Protein AF-A0AAN9A9N2-F1 (afdb_monomer)

Nearest PDB structures (foldseek):
  8tlt-assembly1_A  TM=8.421E-01  e=2.115E-05  Saccharomyces cerevisiae
  8tlq-assembly1_A  TM=7.630E-01  e=5.281E-06  Saccharomyces cerevisiae
  2f1m-assembly1_A  TM=6.416E-01  e=2.966E+00  Escherichia coli
  5x11-assembly4_G  TM=4.231E-01  e=7.060E+00  Bacillus spizizenii str. W23

Sequence (228 aa):
MIIVYRHWRQKDCRKEPRVGERVPYVVIYGAPGLPLIQLVRSPDVVLADPALRVNATYYITRAIIPPLQRCFSLLGVDVMLWYNELPRVTSNINSSLVIEYLGGRGGTGNRGKVATSRGMSIARYFTPVSCVVCGAITTMSGTGTGAVLCSDCKSNPQTTVISLYEKIRTYERALDDIKRICEACLGCKLNRIDCISLDCPATYQRNQASLDHILAPQLQQLVKNIEK

Secondary structure (DSSP, 8-state):
-HHHHHHHHHH-GGGPPPTTPPPP-EEBP--TT--GGGGEE-HHHHHH-TT--B-HHHHIIIIIHHHHHHHHGGGT--HHHHHHHS------HHHHHHHHHHHSS------------TT--GGGTT--EE-TTT--EE----SS-S----HHHHH-HHHHHHHHHHHHHHHHHHHHHHHHHHHHHHTS--SS-----SS-HHHHHHHHHHHHHHHHHHHHHHHHHH--

Structure (mmCIF, N/CA/C/O backbone):
data_AF-A0AAN9A9N2-F1
#
_entry.id   AF-A0AAN9A9N2-F1
#
loop_
_atom_site.group_PDB
_atom_site.id
_atom_site.type_symbol
_atom_site.label_atom_id
_atom_site.label_alt_id
_atom_site.label_comp_id
_atom_site.label_asym_id
_atom_site.label_entity_id
_atom_site.label_seq_id
_atom_site.pdbx_PDB_ins_code
_atom_site.Cartn_x
_atom_site.Cartn_y
_atom_site.Cartn_z
_atom_site.occupancy
_atom_site.B_iso_or_equiv
_atom_site.auth_seq_id
_atom_site.auth_comp_id
_atom_site.auth_asym_id
_atom_site.auth_atom_id
_atom_site.pdbx_PDB_model_num
ATOM 1 N N . MET A 1 1 ? 19.467 5.699 -9.790 1.00 61.25 1 MET A N 1
ATOM 2 C CA . MET A 1 1 ? 19.655 5.119 -8.438 1.00 61.25 1 MET A CA 1
ATOM 3 C C . MET A 1 1 ? 20.727 5.790 -7.590 1.00 61.25 1 MET A C 1
ATOM 5 O O . MET A 1 1 ? 20.725 5.609 -6.383 1.00 61.25 1 MET A O 1
ATOM 9 N N . ILE A 1 2 ? 21.567 6.649 -8.175 1.00 72.25 2 ILE A N 1
ATOM 10 C CA . ILE A 1 2 ? 22.576 7.419 -7.436 1.00 72.25 2 ILE A CA 1
ATOM 11 C C . ILE A 1 2 ? 21.979 8.373 -6.381 1.00 72.25 2 ILE A C 1
ATOM 13 O O . ILE A 1 2 ? 22.592 8.669 -5.361 1.00 72.25 2 ILE A O 1
ATOM 17 N N . ILE A 1 3 ? 20.748 8.838 -6.601 1.00 79.00 3 ILE A N 1
ATOM 18 C CA . ILE A 1 3 ? 20.099 9.825 -5.730 1.00 79.00 3 ILE A CA 1
ATOM 19 C C . ILE A 1 3 ? 19.796 9.274 -4.329 1.00 79.00 3 ILE A C 1
ATOM 21 O O . ILE A 1 3 ? 19.931 10.011 -3.356 1.00 79.00 3 ILE A O 1
ATOM 25 N N . VAL A 1 4 ? 19.442 7.990 -4.207 1.00 80.75 4 VAL A N 1
ATOM 26 C CA . VAL A 1 4 ? 19.075 7.392 -2.910 1.00 80.75 4 VAL A CA 1
ATOM 27 C C . VAL A 1 4 ? 20.275 7.366 -1.971 1.00 80.75 4 VAL A C 1
ATOM 29 O O . VAL A 1 4 ? 20.197 7.891 -0.863 1.00 80.75 4 VAL A O 1
ATOM 32 N N . TYR A 1 5 ? 21.415 6.848 -2.431 1.00 80.69 5 TYR A N 1
ATOM 33 C CA . TYR A 1 5 ? 22.597 6.786 -1.578 1.00 80.69 5 TYR A CA 1
ATOM 34 C C . TYR A 1 5 ? 23.237 8.161 -1.353 1.00 80.69 5 TYR A C 1
ATOM 36 O O . TYR A 1 5 ? 23.819 8.388 -0.299 1.00 80.69 5 TYR A O 1
ATOM 44 N N . ARG A 1 6 ? 23.098 9.119 -2.286 1.00 83.50 6 ARG A N 1
ATOM 45 C CA . ARG A 1 6 ? 23.508 10.513 -2.032 1.00 83.50 6 ARG A CA 1
ATOM 46 C C . ARG A 1 6 ? 22.760 11.103 -0.840 1.00 83.50 6 ARG A C 1
ATOM 48 O O . ARG A 1 6 ? 23.369 11.794 -0.030 1.00 83.50 6 ARG A O 1
ATOM 55 N N . HIS A 1 7 ? 21.467 10.804 -0.710 1.00 82.56 7 HIS A N 1
ATOM 56 C CA . HIS A 1 7 ? 20.691 11.203 0.460 1.00 82.56 7 HIS A CA 1
ATOM 57 C C . HIS A 1 7 ? 21.155 10.477 1.734 1.00 82.56 7 HIS A C 1
ATOM 59 O O . HIS A 1 7 ? 21.273 11.105 2.783 1.00 82.56 7 HIS A O 1
ATOM 65 N N . TRP A 1 8 ? 21.487 9.183 1.651 1.00 84.25 8 TRP A N 1
ATOM 66 C CA . TRP A 1 8 ? 22.072 8.456 2.784 1.00 84.25 8 TRP A CA 1
ATOM 67 C C . TRP A 1 8 ? 23.398 9.050 3.234 1.00 84.25 8 TRP A C 1
ATOM 69 O O . TRP A 1 8 ? 23.539 9.315 4.419 1.00 84.25 8 TRP A O 1
ATOM 79 N N . ARG A 1 9 ? 24.309 9.349 2.303 1.00 86.88 9 ARG A N 1
ATOM 80 C CA . ARG A 1 9 ? 25.619 9.953 2.577 1.00 86.88 9 ARG A CA 1
ATOM 81 C C . ARG A 1 9 ? 25.509 11.310 3.271 1.00 86.88 9 ARG A C 1
ATOM 83 O O . ARG A 1 9 ? 26.325 11.619 4.126 1.00 86.88 9 ARG A O 1
ATOM 90 N N . GLN A 1 10 ? 24.495 12.110 2.929 1.00 87.81 10 GLN A N 1
ATOM 91 C CA . GLN A 1 10 ? 24.221 13.381 3.615 1.00 87.81 10 GLN A CA 1
ATOM 92 C C . GLN A 1 10 ? 23.779 13.181 5.070 1.00 87.81 10 GLN A C 1
ATOM 94 O O . GLN A 1 10 ? 24.101 14.004 5.920 1.00 87.81 10 GLN A O 1
ATOM 99 N N . LYS A 1 11 ? 23.023 12.113 5.353 1.00 86.50 11 LYS A N 1
ATOM 100 C CA . LYS A 1 11 ? 22.569 11.782 6.710 1.00 86.50 11 LYS A CA 1
ATOM 101 C C . LYS A 1 11 ? 23.658 11.083 7.527 1.00 86.50 11 LYS A C 1
ATOM 103 O O . LYS A 1 11 ? 23.768 11.320 8.723 1.00 86.50 11 LYS A O 1
ATOM 108 N N . ASP A 1 12 ? 24.413 10.200 6.886 1.00 91.50 12 ASP A N 1
ATOM 109 C CA . ASP A 1 12 ? 25.484 9.403 7.465 1.00 91.50 12 ASP A CA 1
ATOM 110 C C . ASP A 1 12 ? 26.508 9.051 6.377 1.00 91.50 12 ASP A C 1
ATOM 112 O O . ASP A 1 12 ? 26.238 8.257 5.470 1.00 91.50 12 ASP A O 1
ATOM 116 N N . CYS A 1 13 ? 27.707 9.622 6.487 1.00 87.94 13 CYS A N 1
ATOM 117 C CA . CYS A 1 13 ? 28.793 9.400 5.535 1.00 87.94 13 CYS A CA 1
ATOM 118 C C . CYS A 1 13 ? 29.211 7.924 5.434 1.00 87.94 13 CYS A C 1
ATOM 120 O O . CYS A 1 13 ? 29.751 7.526 4.407 1.00 87.94 13 CYS A O 1
ATOM 122 N N . ARG A 1 14 ? 28.966 7.103 6.467 1.00 88.88 14 ARG A N 1
ATOM 123 C CA . ARG A 1 14 ? 29.348 5.680 6.482 1.00 88.88 14 ARG A CA 1
ATOM 124 C C . ARG A 1 14 ? 28.369 4.776 5.731 1.00 88.88 14 ARG A C 1
ATOM 126 O O . ARG A 1 14 ? 28.668 3.603 5.544 1.00 88.88 14 ARG A O 1
ATOM 133 N N . LYS A 1 15 ? 27.225 5.301 5.280 1.00 85.50 15 LYS A N 1
ATOM 134 C CA . LYS A 1 15 ? 26.208 4.555 4.513 1.00 85.50 15 LYS A CA 1
ATOM 135 C C . LYS A 1 15 ? 26.417 4.600 3.000 1.00 85.50 15 LYS A C 1
ATOM 137 O O . LYS A 1 15 ? 25.471 4.402 2.237 1.00 85.50 15 LYS A O 1
ATOM 142 N N . GLU A 1 16 ? 27.626 4.912 2.550 1.00 88.88 16 GLU A N 1
ATOM 143 C CA . GLU A 1 16 ? 27.954 4.868 1.131 1.00 88.88 16 GLU A CA 1
ATOM 144 C C . GLU A 1 16 ? 28.075 3.403 0.666 1.00 88.88 16 GLU A C 1
ATOM 146 O O . GLU A 1 16 ? 28.894 2.663 1.216 1.00 88.88 16 GLU A O 1
ATOM 151 N N . PRO A 1 17 ? 27.250 2.960 -0.303 1.00 91.19 17 PRO A N 1
ATOM 152 C CA . PRO A 1 17 ? 27.286 1.592 -0.799 1.00 91.19 17 PRO A CA 1
ATOM 153 C C . PRO A 1 17 ? 28.566 1.347 -1.597 1.00 91.19 17 PRO A C 1
ATOM 155 O O . PRO A 1 17 ? 29.106 2.250 -2.243 1.00 91.19 17 PRO A O 1
ATOM 158 N N . ARG A 1 18 ? 29.037 0.102 -1.594 1.00 90.75 18 ARG A N 1
ATOM 159 C CA . ARG A 1 18 ? 30.214 -0.295 -2.372 1.00 90.75 18 ARG A CA 1
ATOM 160 C C . ARG A 1 18 ? 29.874 -0.425 -3.857 1.00 90.75 18 ARG A C 1
ATOM 162 O O . ARG A 1 18 ? 28.719 -0.585 -4.255 1.00 90.75 18 ARG A O 1
ATOM 169 N N . VAL A 1 19 ? 30.901 -0.386 -4.705 1.00 91.69 19 VAL A N 1
ATOM 170 C CA . VAL A 1 19 ? 30.737 -0.617 -6.148 1.00 91.69 19 VAL A CA 1
ATOM 171 C C . VAL A 1 19 ? 30.150 -2.014 -6.379 1.00 91.69 19 VAL A C 1
ATOM 173 O O . VAL A 1 19 ? 30.661 -2.998 -5.854 1.00 91.69 19 VAL A O 1
ATOM 176 N N . GLY A 1 20 ? 29.068 -2.091 -7.158 1.00 90.62 20 GLY A N 1
ATOM 177 C CA . GLY A 1 20 ? 28.348 -3.340 -7.444 1.00 90.62 20 GLY A CA 1
ATOM 178 C C . GLY A 1 20 ? 27.278 -3.721 -6.414 1.00 90.62 20 GLY A C 1
ATOM 179 O O . GLY A 1 20 ? 26.521 -4.662 -6.649 1.00 90.62 20 GLY A O 1
ATOM 180 N N . GLU A 1 21 ? 27.161 -2.986 -5.307 1.00 91.12 21 GLU A N 1
ATOM 181 C CA . GLU A 1 21 ? 26.124 -3.223 -4.305 1.00 91.12 21 GLU A CA 1
ATOM 182 C C . GLU A 1 21 ? 24.737 -2.797 -4.815 1.00 91.12 21 GLU A C 1
ATOM 184 O O . GLU A 1 21 ? 24.565 -1.775 -5.491 1.00 91.12 21 GLU A O 1
ATOM 189 N N . ARG A 1 22 ? 23.714 -3.593 -4.489 1.00 91.56 22 ARG A N 1
ATOM 190 C CA . ARG A 1 22 ? 22.326 -3.312 -4.865 1.00 91.56 22 ARG A CA 1
ATOM 191 C C . ARG A 1 22 ? 21.687 -2.386 -3.836 1.00 91.56 22 ARG A C 1
ATOM 193 O O . ARG A 1 22 ? 21.508 -2.754 -2.685 1.00 91.56 22 ARG A O 1
ATOM 200 N N . VAL A 1 23 ? 21.275 -1.205 -4.284 1.00 91.44 23 VAL A N 1
ATOM 201 C CA . VAL A 1 23 ? 20.589 -0.208 -3.449 1.00 91.44 23 VAL A CA 1
ATOM 202 C C . VAL A 1 23 ? 19.070 -0.371 -3.591 1.00 91.44 23 VAL A C 1
ATOM 204 O O . VAL A 1 23 ? 18.566 -0.163 -4.690 1.00 91.44 23 VAL A O 1
ATOM 207 N N . PRO A 1 24 ? 18.300 -0.721 -2.548 1.00 92.00 24 PRO A N 1
ATOM 208 C CA . PRO A 1 24 ? 16.845 -0.835 -2.655 1.00 92.00 24 PRO A CA 1
ATOM 209 C C . PRO A 1 24 ? 16.159 0.532 -2.806 1.00 92.00 24 PRO A C 1
ATOM 211 O O . PRO A 1 24 ? 16.546 1.525 -2.186 1.00 92.00 24 PRO A O 1
ATOM 21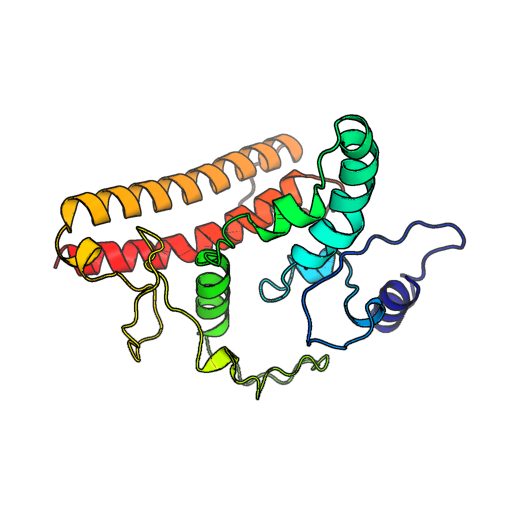4 N N . TYR A 1 25 ? 15.102 0.586 -3.619 1.00 92.75 25 TYR A N 1
ATOM 215 C CA . TYR A 1 25 ? 14.364 1.815 -3.909 1.00 92.75 25 TYR A CA 1
ATOM 216 C C . TYR A 1 25 ? 12.918 1.551 -4.320 1.00 92.75 25 TYR A C 1
ATOM 218 O O . TYR A 1 25 ? 12.593 0.500 -4.868 1.00 92.75 25 TYR A O 1
ATOM 226 N N . VAL A 1 26 ? 12.068 2.553 -4.104 1.00 93.38 26 VAL A N 1
ATOM 227 C CA . VAL A 1 26 ? 10.661 2.557 -4.506 1.00 93.38 26 VAL A CA 1
ATOM 228 C C . VAL A 1 26 ? 10.326 3.896 -5.160 1.00 93.38 26 VAL A C 1
ATOM 230 O O . VAL A 1 26 ? 10.850 4.943 -4.769 1.00 93.38 26 VAL A O 1
ATOM 233 N N . VAL A 1 27 ? 9.464 3.868 -6.176 1.00 92.94 27 VAL A N 1
ATOM 234 C CA . VAL A 1 27 ? 8.960 5.070 -6.850 1.00 92.94 27 VAL A CA 1
ATOM 235 C C . VAL A 1 27 ? 7.646 5.503 -6.203 1.00 92.94 27 VAL A C 1
ATOM 237 O O . VAL A 1 27 ? 6.671 4.750 -6.180 1.00 92.94 27 VAL A O 1
ATOM 240 N N . ILE A 1 28 ? 7.614 6.732 -5.693 1.00 92.19 28 ILE A N 1
ATOM 241 C CA . ILE A 1 28 ? 6.432 7.327 -5.060 1.00 92.19 28 ILE A CA 1
ATOM 242 C C . ILE A 1 28 ? 5.681 8.259 -6.013 1.00 92.19 28 ILE A C 1
ATOM 244 O O . ILE A 1 28 ? 6.190 8.657 -7.065 1.00 92.19 28 ILE A O 1
ATOM 248 N N . TYR A 1 29 ? 4.444 8.604 -5.657 1.00 87.81 29 TYR A N 1
ATOM 249 C CA . TYR A 1 29 ? 3.713 9.671 -6.334 1.00 87.81 29 TYR A CA 1
ATOM 250 C C . TYR A 1 29 ? 4.401 11.026 -6.111 1.00 87.81 29 TYR A C 1
ATOM 252 O O . TYR A 1 29 ? 4.953 11.301 -5.045 1.00 87.81 29 TYR A O 1
ATOM 260 N N . GLY A 1 30 ? 4.332 11.897 -7.114 1.00 85.19 30 GLY A N 1
ATOM 261 C CA . GLY A 1 30 ? 4.769 13.286 -7.018 1.00 85.19 30 GLY A CA 1
ATOM 262 C C . GLY A 1 30 ? 4.042 14.158 -8.031 1.00 85.19 30 GLY A C 1
ATOM 263 O O . GLY A 1 30 ? 3.137 13.687 -8.721 1.00 85.19 30 GLY A O 1
ATOM 264 N N . ALA A 1 31 ? 4.418 15.435 -8.098 1.00 81.75 31 ALA A N 1
ATOM 265 C CA . ALA A 1 31 ? 3.805 16.371 -9.032 1.00 81.75 31 ALA A CA 1
ATOM 266 C C . ALA A 1 31 ? 3.990 15.903 -10.492 1.00 81.75 31 ALA A C 1
ATOM 268 O O . ALA A 1 31 ? 5.061 15.387 -10.838 1.00 81.75 31 ALA A O 1
ATOM 269 N N . PRO A 1 32 ? 2.963 16.069 -11.348 1.00 81.31 32 PRO A N 1
ATOM 270 C CA . PRO A 1 32 ? 3.072 15.722 -12.758 1.00 81.31 32 PRO A CA 1
ATOM 271 C C . PRO A 1 32 ? 4.198 16.533 -13.413 1.00 81.31 32 PRO A C 1
ATOM 273 O O . PRO A 1 32 ? 4.392 17.705 -13.099 1.00 81.31 32 PRO A O 1
ATOM 276 N N . GLY A 1 33 ? 4.960 15.896 -14.302 1.00 82.44 33 GLY A N 1
ATOM 277 C CA . GLY A 1 33 ? 6.092 16.523 -14.996 1.00 82.44 33 GLY A CA 1
ATOM 278 C C . GLY A 1 33 ? 7.431 16.476 -14.251 1.00 82.44 33 GLY A C 1
ATOM 279 O O . GLY A 1 33 ? 8.455 16.802 -14.847 1.00 82.44 33 GLY A O 1
ATOM 280 N N . LEU A 1 34 ? 7.475 16.021 -12.991 1.00 87.69 34 LEU A N 1
ATOM 281 C CA . LEU A 1 34 ? 8.753 15.793 -12.311 1.00 87.69 34 LEU A CA 1
ATOM 282 C C . LEU A 1 34 ? 9.517 14.617 -12.941 1.00 87.69 34 LEU A C 1
ATOM 284 O O . LEU A 1 34 ? 8.917 13.587 -13.268 1.00 87.69 34 LEU A O 1
ATOM 288 N N . PRO A 1 35 ? 10.853 14.715 -13.061 1.00 88.81 35 PRO A N 1
ATOM 289 C CA . PRO A 1 35 ? 11.655 13.614 -13.567 1.00 88.81 35 PRO A CA 1
ATOM 290 C C . PRO A 1 35 ? 11.597 12.427 -12.599 1.00 88.81 35 PRO A C 1
ATOM 292 O O . PRO A 1 35 ? 11.719 12.587 -11.382 1.00 88.81 35 PRO A O 1
ATOM 295 N N . LEU A 1 36 ? 11.494 11.212 -13.149 1.00 88.75 36 LEU A N 1
ATOM 296 C CA . LEU A 1 36 ? 11.357 9.968 -12.378 1.00 88.75 36 LEU A CA 1
ATOM 297 C C . LEU A 1 36 ? 12.418 9.830 -11.280 1.00 88.75 36 LEU A C 1
ATOM 299 O O . LEU A 1 36 ? 12.123 9.378 -10.179 1.00 88.75 36 LEU A O 1
ATOM 303 N N . ILE A 1 37 ? 13.648 10.264 -11.560 1.00 88.31 37 ILE A N 1
ATOM 304 C CA . ILE A 1 37 ? 14.773 10.158 -10.631 1.00 88.31 37 ILE A CA 1
ATOM 305 C C . ILE A 1 37 ? 14.538 10.916 -9.310 1.00 88.31 37 ILE A C 1
ATOM 307 O O . ILE A 1 37 ? 15.054 10.505 -8.273 1.00 88.31 37 ILE A O 1
ATOM 311 N N . GLN A 1 38 ? 13.724 11.978 -9.321 1.00 87.75 38 GLN A N 1
ATOM 312 C CA . GLN A 1 38 ? 13.354 12.745 -8.126 1.00 87.75 38 GLN A CA 1
ATOM 313 C C . GLN A 1 38 ? 12.217 12.099 -7.324 1.00 87.75 38 GLN A C 1
ATOM 315 O O . GLN A 1 38 ? 12.044 12.426 -6.148 1.00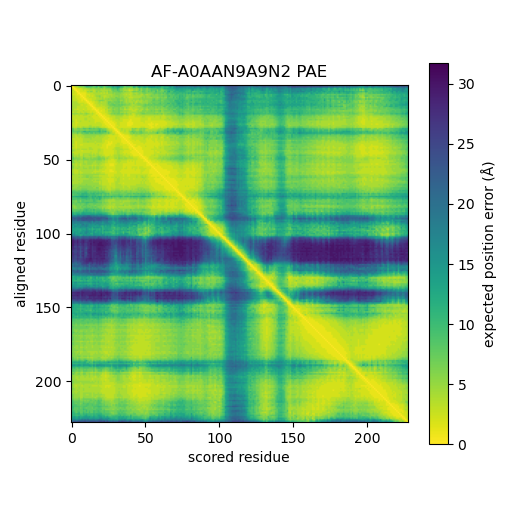 87.75 38 GLN A O 1
ATOM 320 N N . LEU A 1 39 ? 11.476 11.162 -7.921 1.00 89.75 39 LEU A N 1
ATOM 321 C CA . LEU A 1 39 ? 10.391 10.401 -7.288 1.00 89.75 39 LEU A CA 1
ATOM 322 C C . LEU A 1 39 ? 10.881 9.120 -6.602 1.00 89.75 39 LEU A C 1
ATOM 324 O O . LEU A 1 39 ? 10.091 8.376 -6.029 1.00 89.75 39 LEU A O 1
ATOM 328 N N . VAL A 1 40 ? 12.180 8.839 -6.659 1.00 91.69 40 VAL A N 1
ATOM 329 C CA . VAL A 1 40 ? 12.766 7.642 -6.060 1.00 91.69 40 VAL A CA 1
ATOM 330 C C . VAL A 1 40 ? 13.066 7.872 -4.575 1.00 91.69 40 VAL A C 1
ATOM 332 O O . VAL A 1 40 ? 13.709 8.860 -4.213 1.00 91.69 40 VAL A O 1
ATOM 335 N N . ARG A 1 41 ? 12.634 6.956 -3.703 1.00 91.19 41 ARG A N 1
ATOM 336 C CA . ARG A 1 41 ? 12.903 6.964 -2.252 1.00 91.19 41 ARG A CA 1
ATOM 337 C C . ARG A 1 41 ? 13.365 5.591 -1.761 1.00 91.19 41 ARG A C 1
ATOM 339 O O . ARG A 1 41 ? 13.137 4.591 -2.437 1.00 91.19 41 ARG A O 1
ATOM 346 N N . SER A 1 42 ? 14.023 5.544 -0.600 1.00 91.25 42 SER A N 1
ATOM 347 C CA . SER A 1 42 ? 14.354 4.272 0.054 1.00 91.25 42 SER A CA 1
ATOM 348 C C . SER A 1 42 ? 13.122 3.682 0.756 1.00 91.25 42 SER A C 1
ATOM 350 O O . SER A 1 42 ? 12.284 4.453 1.238 1.00 91.25 42 SER A O 1
ATOM 352 N N . PRO A 1 43 ? 13.011 2.344 0.861 1.00 92.50 43 PRO A N 1
ATOM 353 C CA . PRO A 1 43 ? 11.882 1.697 1.530 1.00 92.50 43 PRO A CA 1
ATOM 354 C C . PRO A 1 43 ? 11.689 2.162 2.978 1.00 92.50 43 PRO A C 1
ATOM 356 O O . PRO A 1 43 ? 10.559 2.421 3.374 1.00 92.50 43 PRO A O 1
ATOM 359 N N . ASP A 1 44 ? 12.776 2.372 3.730 1.00 89.81 44 ASP A N 1
ATOM 360 C CA . ASP A 1 44 ? 12.712 2.851 5.122 1.00 89.81 44 ASP A CA 1
ATOM 361 C C . ASP A 1 44 ? 11.956 4.173 5.260 1.00 89.81 44 ASP A C 1
ATOM 363 O O . ASP A 1 44 ? 11.168 4.368 6.181 1.00 89.81 44 ASP A O 1
ATOM 367 N N . VAL A 1 45 ? 12.200 5.099 4.329 1.00 89.88 45 VAL A N 1
ATOM 368 C CA . VAL A 1 45 ? 11.586 6.431 4.348 1.00 89.88 45 VAL A CA 1
ATOM 369 C C . VAL A 1 45 ? 10.105 6.333 4.001 1.00 89.88 45 VAL A C 1
ATOM 371 O O . VAL A 1 45 ? 9.296 7.040 4.593 1.00 89.88 45 VAL A O 1
ATOM 374 N N . VAL A 1 46 ? 9.748 5.444 3.070 1.00 90.50 46 VAL A N 1
ATOM 375 C CA . VAL A 1 46 ? 8.351 5.198 2.687 1.00 90.50 46 VAL A CA 1
ATOM 376 C C . VAL A 1 46 ? 7.579 4.522 3.822 1.00 90.50 46 VAL A C 1
ATOM 378 O O . VAL A 1 46 ? 6.427 4.862 4.053 1.00 90.50 46 VAL A O 1
ATOM 381 N N . LEU A 1 47 ? 8.205 3.605 4.564 1.00 90.19 47 LEU A N 1
ATOM 382 C CA . LEU A 1 47 ? 7.579 2.970 5.725 1.00 90.19 47 LEU A CA 1
ATOM 383 C C . LEU A 1 47 ? 7.397 3.938 6.900 1.00 90.19 47 LEU A C 1
ATOM 385 O O . LEU A 1 47 ? 6.416 3.824 7.628 1.00 90.19 47 LEU A O 1
ATOM 389 N N . ALA A 1 48 ? 8.325 4.882 7.078 1.00 88.38 48 ALA A N 1
ATOM 390 C CA . ALA A 1 48 ? 8.295 5.840 8.179 1.00 88.38 48 ALA A CA 1
ATOM 391 C C . ALA A 1 48 ? 7.281 6.984 7.992 1.00 88.38 48 ALA A C 1
ATOM 393 O O . ALA A 1 48 ? 6.764 7.483 8.990 1.00 88.38 48 ALA A O 1
ATOM 394 N N . ASP A 1 49 ? 7.018 7.428 6.755 1.00 86.25 49 ASP A N 1
ATOM 395 C CA . ASP A 1 49 ? 6.074 8.518 6.456 1.00 86.25 49 ASP A CA 1
ATOM 396 C C . ASP A 1 49 ? 4.829 7.992 5.710 1.00 86.25 49 ASP A C 1
ATOM 398 O O . ASP A 1 49 ? 4.896 7.762 4.498 1.00 86.25 49 ASP A O 1
ATOM 402 N N . PRO A 1 50 ? 3.665 7.875 6.384 1.00 81.31 50 PRO A N 1
ATOM 403 C CA . PRO A 1 50 ? 2.415 7.416 5.770 1.00 81.31 50 PRO A CA 1
ATOM 404 C C . PRO A 1 50 ? 1.878 8.335 4.665 1.00 81.31 50 PRO A C 1
ATOM 406 O O . PRO A 1 50 ? 1.014 7.926 3.887 1.00 81.31 50 PRO A O 1
ATOM 409 N N . ALA A 1 51 ? 2.367 9.577 4.565 1.00 81.69 51 ALA A N 1
ATOM 410 C CA . ALA A 1 51 ? 1.990 10.481 3.484 1.00 81.69 51 ALA A CA 1
ATOM 411 C C . ALA A 1 51 ? 2.632 10.095 2.139 1.00 81.69 51 ALA A C 1
ATOM 413 O O . ALA A 1 51 ? 2.151 10.508 1.079 1.00 81.69 51 ALA A O 1
ATOM 414 N N . LEU A 1 52 ? 3.726 9.326 2.155 1.00 85.50 52 LEU A N 1
ATOM 415 C CA . LEU A 1 52 ? 4.415 8.891 0.946 1.00 85.50 52 LEU A CA 1
ATOM 416 C C . LEU A 1 52 ? 3.744 7.640 0.381 1.00 85.50 52 LEU A C 1
ATOM 418 O O . LEU A 1 52 ? 3.906 6.531 0.879 1.00 85.50 52 LEU A O 1
ATOM 422 N N . ARG A 1 53 ? 3.008 7.815 -0.716 1.00 85.69 53 ARG A N 1
ATOM 423 C CA . ARG A 1 53 ? 2.304 6.720 -1.392 1.00 85.69 53 ARG A CA 1
ATOM 424 C C . ARG A 1 53 ? 3.101 6.208 -2.586 1.00 85.69 53 ARG A C 1
ATOM 426 O O . ARG A 1 53 ? 3.599 6.995 -3.394 1.00 85.69 53 ARG A O 1
ATOM 433 N N . VAL A 1 54 ? 3.177 4.887 -2.722 1.00 90.25 54 VAL A N 1
ATOM 434 C CA . VAL A 1 54 ? 3.805 4.212 -3.868 1.00 90.25 54 VAL A CA 1
ATOM 435 C C . VAL A 1 54 ? 3.023 4.516 -5.144 1.00 90.25 54 VAL A C 1
ATOM 437 O O . VAL A 1 54 ? 1.797 4.427 -5.146 1.00 90.25 54 VAL A O 1
ATOM 440 N N . ASN A 1 55 ? 3.721 4.850 -6.232 1.00 90.62 55 ASN A N 1
ATOM 441 C CA . ASN A 1 55 ? 3.092 5.181 -7.509 1.00 90.62 55 ASN A CA 1
ATOM 442 C C . ASN A 1 55 ? 2.594 3.924 -8.236 1.00 90.62 55 ASN A C 1
ATOM 444 O O . ASN A 1 55 ? 3.281 3.386 -9.104 1.00 90.62 55 ASN A O 1
ATOM 448 N N . ALA A 1 56 ? 1.391 3.460 -7.894 1.00 90.12 56 ALA A N 1
ATOM 449 C CA . ALA A 1 56 ? 0.791 2.274 -8.503 1.00 90.12 56 ALA A CA 1
ATOM 450 C C . ALA A 1 56 ? 0.688 2.402 -10.031 1.00 90.12 56 ALA A C 1
ATOM 452 O O . ALA A 1 56 ? 1.028 1.468 -10.751 1.00 90.12 56 ALA A O 1
ATOM 453 N N . THR A 1 57 ? 0.313 3.580 -10.539 1.00 88.50 57 THR A N 1
ATOM 454 C CA . THR A 1 57 ? 0.192 3.842 -11.982 1.00 88.50 57 THR A CA 1
ATOM 455 C C . THR A 1 57 ? 1.516 3.617 -12.711 1.00 88.50 57 THR A C 1
ATOM 457 O O . THR A 1 57 ? 1.540 3.000 -13.775 1.00 88.50 57 THR A O 1
ATOM 460 N N . TYR A 1 58 ? 2.630 4.070 -12.130 1.00 91.56 58 TYR A N 1
ATOM 461 C CA . TYR A 1 58 ? 3.963 3.841 -12.681 1.00 91.56 58 TYR A CA 1
ATOM 462 C C . TYR A 1 58 ? 4.290 2.346 -12.755 1.00 91.56 58 TYR A C 1
ATOM 464 O O . TYR A 1 58 ? 4.686 1.874 -13.817 1.00 91.56 58 TYR A O 1
ATOM 472 N N . TYR A 1 59 ? 4.087 1.587 -11.674 1.00 94.31 59 TYR A N 1
ATOM 473 C CA . TYR A 1 59 ? 4.396 0.152 -11.672 1.00 94.31 59 TYR A CA 1
ATOM 474 C C . TYR A 1 59 ? 3.491 -0.635 -12.626 1.00 94.31 59 TYR A C 1
ATOM 476 O O . TYR A 1 59 ? 3.985 -1.474 -13.376 1.00 94.31 59 TYR A O 1
ATOM 484 N N . ILE A 1 60 ? 2.196 -0.322 -12.673 1.00 92.81 60 ILE A N 1
ATOM 485 C CA . ILE A 1 60 ? 1.261 -0.975 -13.593 1.00 92.81 60 ILE A CA 1
ATOM 486 C C . ILE A 1 60 ? 1.673 -0.712 -15.048 1.00 92.81 60 ILE A C 1
ATOM 488 O O . ILE A 1 60 ? 1.889 -1.652 -15.806 1.00 92.81 60 ILE A O 1
ATOM 492 N N . THR A 1 61 ? 1.867 0.553 -15.427 1.00 92.31 61 THR A N 1
ATOM 493 C CA . THR A 1 61 ? 2.161 0.931 -16.824 1.00 92.31 61 THR A CA 1
ATOM 494 C C . THR A 1 61 ? 3.576 0.596 -17.284 1.00 92.31 61 THR A C 1
ATOM 496 O O . THR A 1 61 ? 3.771 0.261 -18.448 1.00 92.31 61 THR A O 1
ATOM 499 N N . ARG A 1 62 ? 4.581 0.687 -16.404 1.00 93.31 62 ARG A N 1
ATOM 500 C CA . ARG A 1 62 ? 5.995 0.516 -16.778 1.00 93.31 62 ARG A CA 1
ATOM 501 C C . ARG A 1 62 ? 6.563 -0.861 -16.460 1.00 93.31 62 ARG A C 1
ATOM 503 O O . ARG A 1 62 ? 7.500 -1.263 -17.139 1.00 93.31 62 ARG A O 1
ATOM 510 N N . ALA A 1 63 ? 6.042 -1.562 -15.453 1.00 93.31 63 ALA A N 1
ATOM 511 C CA . ALA A 1 63 ? 6.577 -2.860 -15.038 1.00 93.31 63 ALA A CA 1
ATOM 512 C C . ALA A 1 63 ? 5.642 -4.027 -15.377 1.00 93.31 63 ALA A C 1
ATOM 514 O O . ALA A 1 63 ? 6.128 -5.057 -15.830 1.00 93.31 63 ALA A O 1
ATOM 515 N N . ILE A 1 64 ? 4.326 -3.875 -15.188 1.00 94.75 64 ILE A N 1
ATOM 516 C CA . ILE A 1 64 ? 3.367 -4.987 -15.314 1.00 94.75 64 ILE A CA 1
ATOM 517 C C . ILE A 1 64 ? 2.808 -5.108 -16.736 1.00 94.75 64 ILE A C 1
ATOM 519 O O . ILE A 1 64 ? 2.818 -6.193 -17.305 1.00 94.75 64 ILE A O 1
ATOM 523 N N . ILE A 1 65 ? 2.350 -4.015 -17.346 1.00 94.88 65 ILE A N 1
ATOM 524 C CA . ILE A 1 65 ? 1.725 -4.059 -18.677 1.00 94.88 65 ILE A CA 1
ATOM 525 C C . ILE A 1 65 ? 2.688 -4.557 -19.772 1.00 94.88 65 ILE A C 1
ATOM 527 O O . ILE A 1 65 ? 2.288 -5.439 -20.527 1.00 94.88 65 ILE A O 1
ATOM 531 N N . PRO A 1 66 ? 3.954 -4.100 -19.875 1.00 95.69 66 PRO A N 1
ATOM 532 C CA . PRO A 1 66 ? 4.845 -4.538 -20.953 1.00 95.69 66 PRO A CA 1
ATOM 533 C C . PRO A 1 66 ? 5.107 -6.056 -21.034 1.00 95.69 66 PRO A C 1
ATOM 535 O O . PRO A 1 66 ? 5.083 -6.596 -22.142 1.00 95.69 66 PRO A O 1
ATOM 538 N N . PRO A 1 67 ? 5.376 -6.795 -19.934 1.00 95.94 67 PRO A N 1
ATOM 539 C CA . PRO A 1 67 ? 5.485 -8.250 -20.009 1.00 95.94 67 PRO A CA 1
ATOM 540 C C . PRO A 1 67 ? 4.150 -8.920 -20.345 1.00 95.94 67 PRO A C 1
ATOM 542 O O . PRO A 1 67 ? 4.152 -9.849 -21.146 1.00 95.94 67 PRO A O 1
ATOM 545 N N . LEU A 1 68 ? 3.024 -8.430 -19.813 1.00 95.44 68 LEU A N 1
ATOM 546 C CA . LEU A 1 68 ? 1.711 -8.984 -20.148 1.00 95.44 68 LEU A CA 1
ATOM 547 C C . LEU A 1 68 ? 1.380 -8.789 -21.630 1.00 95.44 68 LEU A C 1
ATOM 549 O O . LEU A 1 68 ? 0.988 -9.748 -22.283 1.00 95.44 68 LEU A O 1
ATOM 553 N N . GLN A 1 69 ? 1.627 -7.603 -22.190 1.00 95.00 69 GLN A N 1
ATOM 554 C CA . GLN A 1 69 ? 1.424 -7.325 -23.613 1.00 95.00 69 GLN A CA 1
ATOM 555 C C . GLN A 1 69 ? 2.199 -8.310 -24.490 1.00 95.00 69 GLN A C 1
ATOM 557 O O . GLN A 1 69 ? 1.671 -8.794 -25.483 1.00 95.00 69 GLN A O 1
ATOM 562 N N . ARG A 1 70 ? 3.439 -8.659 -24.118 1.00 93.94 70 ARG A N 1
ATOM 563 C CA . ARG A 1 70 ? 4.236 -9.641 -24.872 1.00 93.94 70 ARG A CA 1
ATOM 564 C C . ARG A 1 70 ? 3.607 -11.034 -24.869 1.00 93.94 70 ARG A C 1
ATOM 566 O O . ARG A 1 70 ? 3.634 -11.693 -25.900 1.00 93.94 70 ARG A O 1
ATOM 573 N N . CYS A 1 71 ? 3.036 -11.469 -23.748 1.00 95.19 71 CYS A N 1
ATOM 574 C CA . CYS A 1 71 ? 2.374 -12.771 -23.654 1.00 95.19 71 CYS A CA 1
ATOM 575 C C . CYS A 1 71 ? 1.012 -12.782 -24.369 1.00 95.19 71 CYS A C 1
ATOM 577 O O . CYS A 1 71 ? 0.714 -13.710 -25.113 1.00 95.19 71 CYS A O 1
ATOM 579 N N . PHE A 1 72 ? 0.196 -11.746 -24.162 1.00 94.62 72 PHE A N 1
ATOM 580 C CA . PHE A 1 72 ? -1.181 -11.667 -24.660 1.00 94.62 72 PHE A CA 1
ATOM 581 C C . PHE A 1 72 ? -1.297 -11.204 -26.116 1.00 94.62 72 PHE A C 1
ATOM 583 O O . PHE A 1 72 ? -2.295 -11.509 -26.765 1.00 94.62 72 PHE A O 1
ATOM 590 N N . SER A 1 73 ? -0.258 -10.570 -26.669 1.00 92.31 73 SER A N 1
ATOM 591 C CA . SER A 1 73 ? -0.181 -10.252 -28.102 1.00 92.31 73 SER A CA 1
ATOM 592 C C . SER A 1 73 ? -0.289 -11.511 -28.977 1.00 92.31 73 SER A C 1
ATOM 594 O O . SER A 1 73 ? -0.896 -11.472 -30.042 1.00 92.31 73 SER A O 1
ATOM 596 N N . LEU A 1 74 ? 0.181 -12.666 -28.484 1.00 92.88 74 LEU A N 1
ATOM 597 C CA . LEU A 1 74 ? 0.023 -13.959 -29.165 1.00 92.88 74 LEU A CA 1
ATOM 598 C C . LEU A 1 74 ? -1.442 -14.407 -29.286 1.00 92.88 74 LEU A C 1
ATOM 600 O O . LEU A 1 74 ? -1.777 -15.178 -30.179 1.00 92.88 74 LEU A O 1
ATOM 604 N N . LEU A 1 75 ? -2.305 -13.927 -28.390 1.00 93.38 75 LEU A N 1
ATOM 605 C CA . LEU A 1 75 ? -3.741 -14.202 -28.379 1.00 93.38 75 LEU A CA 1
ATOM 606 C C . LEU A 1 75 ? -4.548 -13.087 -29.067 1.00 93.38 75 LEU A C 1
ATOM 608 O O . LEU A 1 75 ? -5.774 -13.134 -29.057 1.00 93.38 75 LEU A O 1
ATOM 612 N N . GLY A 1 76 ? -3.882 -12.072 -29.634 1.00 91.12 76 GLY A N 1
ATOM 613 C CA . GLY A 1 76 ? -4.532 -10.918 -30.258 1.00 91.12 76 GLY A CA 1
ATOM 614 C C . GLY A 1 76 ? -5.179 -9.940 -29.271 1.00 91.12 76 GLY A C 1
ATOM 615 O O . GLY A 1 76 ? -6.020 -9.142 -29.675 1.00 91.12 76 GLY A O 1
ATOM 616 N N . VAL A 1 77 ? -4.814 -9.991 -27.984 1.00 92.19 77 VAL A N 1
ATOM 617 C CA . VAL A 1 77 ? -5.383 -9.125 -26.939 1.00 92.19 77 VAL A CA 1
ATOM 618 C C . VAL A 1 77 ? -4.445 -7.956 -26.636 1.00 92.19 77 VAL A C 1
ATOM 620 O O . VAL A 1 77 ? -3.274 -8.161 -26.313 1.00 92.19 77 VAL A O 1
ATOM 623 N N . ASP A 1 78 ? -4.977 -6.729 -26.671 1.00 93.62 78 ASP A N 1
ATOM 624 C CA . ASP A 1 78 ? -4.264 -5.524 -26.234 1.00 93.62 78 ASP A CA 1
ATOM 625 C C . ASP A 1 78 ? -4.534 -5.229 -24.748 1.00 93.62 78 ASP A C 1
ATOM 627 O O . ASP A 1 78 ? -5.596 -4.745 -24.347 1.00 93.62 78 ASP A O 1
ATOM 631 N N . VAL A 1 79 ? -3.530 -5.499 -23.916 1.00 92.69 79 VAL A N 1
ATOM 632 C CA . VAL A 1 79 ? -3.570 -5.310 -22.462 1.00 92.69 79 VAL A CA 1
ATOM 633 C C . VAL A 1 79 ? -3.637 -3.829 -22.087 1.00 92.69 79 VAL A C 1
ATOM 635 O O . VAL A 1 79 ? -4.182 -3.489 -21.036 1.00 92.69 79 VAL A O 1
ATOM 638 N N . MET A 1 80 ? -3.104 -2.926 -22.916 1.00 89.88 80 MET A N 1
ATOM 639 C CA . MET A 1 80 ? -3.142 -1.492 -22.624 1.00 89.88 80 MET A CA 1
ATOM 640 C C . MET A 1 80 ? -4.557 -0.935 -22.786 1.00 89.88 80 MET A C 1
ATOM 642 O O . MET A 1 80 ? -5.007 -0.161 -21.938 1.00 89.88 80 MET A O 1
ATOM 646 N N . LEU A 1 81 ? -5.261 -1.341 -23.846 1.00 92.38 81 LEU A N 1
ATOM 647 C CA . LEU A 1 81 ? -6.671 -0.997 -24.037 1.00 92.38 81 LEU A CA 1
ATOM 648 C C . LEU A 1 81 ? -7.512 -1.565 -22.898 1.00 92.38 81 LEU A C 1
ATOM 650 O O . LEU A 1 81 ? -8.223 -0.810 -22.236 1.00 92.38 81 LEU A O 1
ATOM 654 N N . TRP A 1 82 ? -7.311 -2.844 -22.577 1.00 91.44 82 TRP A N 1
ATOM 655 C CA . TRP A 1 82 ? -8.010 -3.489 -21.471 1.00 91.44 82 TRP A CA 1
ATOM 656 C C . TRP A 1 82 ? -7.799 -2.759 -20.134 1.00 91.44 82 TRP A C 1
ATOM 658 O O . TRP A 1 82 ? -8.753 -2.506 -19.401 1.00 91.44 82 TRP A O 1
ATOM 668 N N . TYR A 1 83 ? -6.571 -2.325 -19.827 1.00 90.94 83 TYR A N 1
ATOM 669 C CA . TYR A 1 83 ? -6.291 -1.536 -18.622 1.00 90.94 83 TYR A CA 1
ATOM 670 C C . TYR A 1 83 ? -7.022 -0.184 -18.589 1.00 90.94 83 TYR A C 1
ATOM 672 O O . TYR A 1 83 ? -7.393 0.287 -17.512 1.00 90.94 83 TYR A O 1
ATOM 680 N N . ASN A 1 84 ? -7.213 0.462 -19.740 1.00 90.06 84 ASN A N 1
ATOM 681 C CA . ASN A 1 84 ? -7.893 1.755 -19.814 1.00 90.06 84 ASN A CA 1
ATOM 682 C C . ASN A 1 84 ? -9.414 1.638 -19.653 1.00 90.06 84 ASN A C 1
ATOM 684 O O . ASN A 1 84 ? -10.030 2.587 -19.170 1.00 90.06 84 ASN A O 1
ATOM 688 N N . GLU A 1 85 ? -9.993 0.498 -20.024 1.00 91.56 85 GLU A N 1
ATOM 689 C CA . GLU A 1 85 ? -11.421 0.201 -19.870 1.00 91.56 85 GLU A CA 1
ATOM 690 C C . GLU A 1 85 ? -11.802 -0.171 -18.431 1.00 91.56 85 GLU A C 1
ATOM 692 O O . GLU A 1 85 ? -12.958 -0.020 -18.034 1.00 91.56 85 GLU A O 1
ATOM 697 N N . LEU A 1 86 ? -10.840 -0.633 -17.625 1.00 86.81 86 LEU A N 1
ATOM 698 C CA . LEU A 1 86 ? -11.103 -1.002 -16.237 1.00 86.81 86 LEU A CA 1
ATOM 699 C C . LEU A 1 86 ? -11.561 0.212 -15.405 1.00 86.81 86 LEU A C 1
ATOM 701 O O . LEU A 1 86 ? -10.929 1.277 -15.442 1.00 86.81 86 LEU A O 1
ATOM 705 N N . PRO A 1 87 ? -12.611 0.055 -14.573 1.00 82.62 87 PRO A N 1
ATOM 706 C CA . PRO A 1 87 ? -13.071 1.121 -13.698 1.00 82.62 87 PRO A CA 1
ATOM 707 C C . PRO A 1 87 ? -11.963 1.513 -12.716 1.00 82.62 87 PRO A C 1
ATOM 709 O O . PRO A 1 87 ? -11.424 0.690 -11.971 1.00 82.62 87 PRO A O 1
ATOM 712 N N . ARG A 1 88 ? -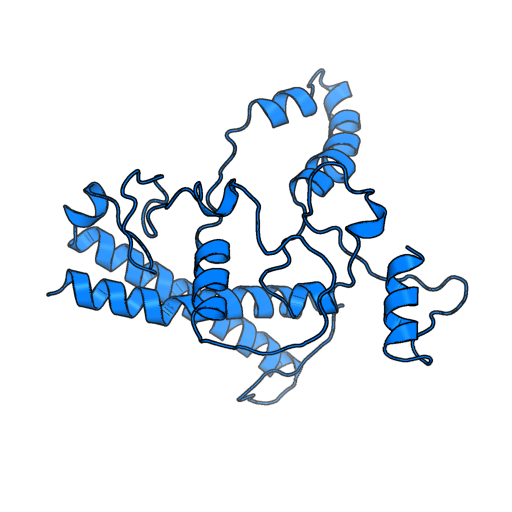11.616 2.803 -12.693 1.00 77.81 88 ARG A N 1
ATOM 713 C CA . ARG A 1 88 ? -10.618 3.337 -11.761 1.00 77.81 88 ARG A CA 1
ATOM 714 C C . ARG A 1 88 ? -11.252 3.493 -10.386 1.00 77.81 88 ARG A C 1
ATOM 716 O O . ARG A 1 88 ? -11.922 4.482 -10.109 1.00 77.81 88 ARG A O 1
ATOM 723 N N . VAL A 1 89 ? -11.008 2.526 -9.512 1.00 62.97 89 VAL A N 1
ATOM 724 C CA . VAL A 1 89 ? -11.423 2.610 -8.112 1.00 62.97 89 VAL A CA 1
ATOM 725 C C . VAL A 1 89 ? -10.577 3.683 -7.410 1.00 62.97 89 VAL A C 1
ATOM 727 O O . VAL A 1 89 ? -9.396 3.485 -7.130 1.00 62.97 89 VAL A O 1
ATOM 730 N N . THR A 1 90 ? -11.165 4.852 -7.144 1.00 58.25 90 THR A N 1
ATOM 731 C CA . THR A 1 90 ? -10.513 5.981 -6.446 1.00 58.25 90 THR A CA 1
ATOM 732 C C . THR A 1 90 ? -10.575 5.865 -4.919 1.00 58.25 90 THR A C 1
ATOM 734 O O . THR A 1 90 ? -10.177 6.785 -4.206 1.00 58.25 90 THR A O 1
ATOM 737 N N . SER A 1 91 ? -11.036 4.735 -4.381 1.00 53.19 91 SER A N 1
ATOM 738 C CA . SER A 1 91 ? -11.239 4.552 -2.946 1.00 53.19 91 SER A CA 1
ATOM 739 C C . SER A 1 91 ? -9.954 4.105 -2.242 1.00 53.19 91 SER A C 1
ATOM 741 O O . SER A 1 91 ? -9.779 2.934 -1.915 1.00 53.19 91 SER A O 1
ATOM 743 N N . ASN A 1 92 ? -9.045 5.037 -1.952 1.00 57.78 92 ASN A N 1
ATOM 744 C CA . ASN A 1 92 ? -8.083 4.824 -0.864 1.00 57.78 92 ASN A CA 1
ATOM 745 C C . ASN A 1 92 ? -8.502 5.635 0.367 1.00 57.78 92 ASN A C 1
ATOM 747 O O . ASN A 1 92 ? -7.811 6.556 0.804 1.00 57.78 92 ASN A O 1
ATOM 751 N N . ILE A 1 93 ? -9.692 5.287 0.866 1.00 58.69 93 ILE A N 1
ATOM 752 C CA . ILE A 1 93 ? -10.372 5.914 2.007 1.00 58.69 93 ILE A CA 1
ATOM 753 C C . ILE A 1 93 ? -9.458 5.864 3.232 1.00 58.69 93 ILE A C 1
ATOM 755 O O . ILE A 1 93 ? -9.199 6.890 3.855 1.00 58.69 93 ILE A O 1
ATOM 759 N N . ASN A 1 94 ? -8.872 4.693 3.499 1.00 60.62 94 ASN A N 1
ATOM 760 C CA . ASN A 1 94 ? -7.997 4.479 4.647 1.00 60.62 94 ASN A CA 1
ATOM 761 C C . ASN A 1 94 ? -6.755 5.372 4.595 1.00 60.62 94 ASN A C 1
ATOM 763 O O . ASN A 1 94 ? -6.443 6.019 5.585 1.00 60.62 94 ASN A O 1
ATOM 767 N N . SER A 1 95 ? -6.074 5.493 3.449 1.00 62.62 95 SER A N 1
ATOM 768 C CA . SER A 1 95 ? -4.879 6.344 3.362 1.00 62.62 95 SER A CA 1
ATOM 769 C C . SER A 1 95 ? -5.196 7.826 3.588 1.00 62.62 95 SER A C 1
ATOM 771 O O . SER A 1 95 ? -4.412 8.509 4.241 1.00 62.62 95 SER A O 1
ATOM 773 N N . SER A 1 96 ? -6.343 8.320 3.106 1.00 63.38 96 SER A N 1
ATOM 774 C CA . SER A 1 96 ? -6.765 9.705 3.358 1.00 63.38 96 SER A CA 1
ATOM 775 C C . SER A 1 96 ? -7.096 9.938 4.834 1.00 63.38 96 SER A C 1
ATOM 777 O O . SER A 1 96 ? -6.613 10.906 5.418 1.00 63.38 96 SER A O 1
ATOM 779 N N . LEU A 1 97 ? -7.858 9.027 5.450 1.00 64.69 97 LEU A N 1
ATOM 780 C CA . LEU A 1 97 ? -8.226 9.109 6.866 1.00 64.69 97 LEU A CA 1
ATOM 781 C C . LEU A 1 97 ? -7.003 8.991 7.787 1.00 64.69 97 LEU A C 1
ATOM 783 O O . LEU A 1 97 ? -6.903 9.713 8.773 1.00 64.69 97 LEU A O 1
ATOM 787 N N . VAL A 1 98 ? -6.036 8.132 7.445 1.00 66.69 98 VAL A N 1
ATOM 788 C CA . VAL A 1 98 ? -4.786 7.974 8.206 1.00 66.69 98 VAL A CA 1
ATOM 789 C C . VAL A 1 98 ? -3.968 9.262 8.162 1.00 66.69 98 VAL A C 1
ATOM 791 O O . VAL A 1 98 ? -3.475 9.712 9.195 1.00 66.69 98 VAL A O 1
ATOM 794 N N . ILE A 1 99 ? -3.832 9.881 6.984 1.00 66.50 99 ILE A N 1
ATOM 795 C CA . ILE A 1 99 ? -3.108 11.151 6.834 1.00 66.50 99 ILE A CA 1
ATOM 796 C C . ILE A 1 99 ? -3.803 12.265 7.624 1.00 66.50 99 ILE A C 1
ATOM 798 O O . ILE A 1 99 ? -3.124 13.061 8.270 1.00 66.50 99 ILE A O 1
ATOM 802 N N . GLU A 1 100 ? -5.134 12.319 7.603 1.00 66.25 100 GLU A N 1
ATOM 803 C CA . GLU A 1 100 ? -5.903 13.292 8.381 1.00 66.25 100 GLU A CA 1
ATOM 804 C C . GLU A 1 100 ? -5.732 13.077 9.890 1.00 66.25 100 GLU A C 1
ATOM 806 O O . GLU A 1 100 ? -5.420 14.023 10.611 1.00 66.25 100 GLU A O 1
ATOM 811 N N . TYR A 1 101 ? -5.847 11.836 10.370 1.00 64.88 101 TYR A N 1
ATOM 812 C CA . TYR A 1 101 ? -5.682 11.505 11.785 1.00 64.88 101 TYR A CA 1
ATOM 813 C C . TYR A 1 101 ? -4.275 11.832 12.299 1.00 64.88 101 TYR A C 1
ATOM 815 O O . TYR A 1 101 ? -4.114 12.430 13.364 1.00 64.88 101 TYR A O 1
ATOM 823 N N . LEU A 1 102 ? -3.242 11.479 11.529 1.00 66.69 102 LEU A N 1
ATOM 824 C CA . LEU A 1 102 ? -1.852 11.760 11.889 1.00 66.69 102 LEU A CA 1
ATOM 825 C C . LEU A 1 102 ? -1.490 13.245 11.725 1.00 66.69 102 LEU A C 1
ATOM 827 O O . LEU A 1 102 ? -0.649 13.750 12.466 1.00 66.69 102 LEU A O 1
ATOM 831 N N . GLY A 1 103 ? -2.124 13.952 10.786 1.00 56.94 103 GLY A N 1
ATOM 832 C CA . GLY A 1 103 ? -1.920 15.380 10.530 1.00 56.94 103 GLY A CA 1
ATOM 833 C C . GLY A 1 103 ? -2.759 16.324 11.403 1.00 56.94 103 GLY A C 1
ATOM 834 O O . GLY A 1 103 ? -2.468 17.518 11.443 1.00 56.94 103 GLY A O 1
ATOM 835 N N . GLY A 1 104 ? -3.780 15.814 12.100 1.00 46.69 104 GLY A N 1
ATOM 836 C CA . GLY A 1 104 ? -4.735 16.590 12.903 1.00 46.69 104 GLY A CA 1
ATOM 837 C C . GLY A 1 104 ? -4.279 16.947 14.324 1.00 46.69 104 GLY A C 1
ATOM 838 O O . GLY A 1 104 ? -4.954 17.713 15.009 1.00 46.69 104 GLY A O 1
ATOM 839 N N . ARG A 1 105 ? -3.128 16.441 14.788 1.00 37.97 105 ARG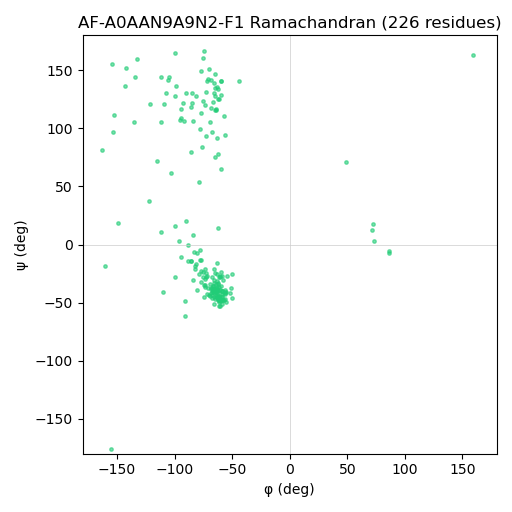 A N 1
ATOM 840 C CA . ARG A 1 105 ? -2.499 16.886 16.045 1.00 37.97 105 ARG A CA 1
ATOM 841 C C . ARG A 1 105 ? -1.463 17.966 15.736 1.00 37.97 105 ARG A C 1
ATOM 843 O O . ARG A 1 105 ? -0.423 17.682 15.153 1.00 37.97 105 ARG A O 1
ATOM 850 N N . GLY A 1 106 ? -1.786 19.206 16.106 1.00 37.25 106 GLY A N 1
ATOM 851 C CA . GLY A 1 106 ? -1.008 20.413 15.823 1.00 37.25 106 GLY A CA 1
ATOM 852 C C . GLY A 1 106 ? 0.505 20.285 16.037 1.00 37.25 106 GLY A C 1
ATOM 853 O O . GLY A 1 106 ? 0.978 19.697 17.006 1.00 37.25 106 GLY A O 1
ATOM 854 N N . GLY A 1 107 ? 1.260 20.897 15.124 1.00 29.59 107 GLY A N 1
ATOM 855 C CA . GLY A 1 107 ? 2.714 20.958 15.186 1.00 29.59 107 GLY A CA 1
ATOM 856 C C . GLY A 1 107 ? 3.279 22.039 14.274 1.00 29.59 107 GLY A C 1
ATOM 857 O O . GLY A 1 107 ? 3.756 21.760 13.176 1.00 29.59 107 GLY A O 1
ATOM 858 N N . THR A 1 108 ? 3.267 23.283 14.752 1.00 38.81 108 THR A N 1
ATOM 859 C CA . THR A 1 108 ? 4.249 24.308 14.385 1.00 38.81 108 THR A CA 1
ATOM 860 C C . THR A 1 108 ? 5.643 23.758 14.700 1.00 38.81 108 THR A C 1
ATOM 862 O O . THR A 1 108 ? 6.094 23.793 15.840 1.00 38.81 108 THR A O 1
ATOM 865 N N . GLY A 1 109 ? 6.306 23.163 13.711 1.00 28.48 109 GLY A N 1
ATOM 866 C CA . GLY A 1 109 ? 7.560 22.447 13.927 1.00 28.48 109 GLY A CA 1
ATOM 867 C C . GLY A 1 109 ? 8.415 22.437 12.675 1.00 28.48 109 GLY A C 1
ATOM 868 O O . GLY A 1 109 ? 8.244 21.619 11.777 1.00 28.48 109 GLY A O 1
ATOM 869 N N . ASN A 1 110 ? 9.347 23.378 12.629 1.00 37.69 110 ASN A N 1
ATOM 870 C CA . ASN A 1 110 ? 10.344 23.568 11.593 1.00 37.69 110 ASN A CA 1
ATOM 871 C C . ASN A 1 110 ? 11.296 22.351 11.532 1.00 37.69 110 ASN A C 1
ATOM 873 O O . ASN A 1 110 ? 12.283 22.297 12.260 1.00 37.69 110 ASN A O 1
ATOM 877 N N . ARG A 1 111 ? 11.008 21.339 10.700 1.00 33.47 111 ARG A N 1
ATOM 878 C CA . ARG A 1 111 ? 11.957 20.254 10.384 1.00 33.47 111 ARG A CA 1
ATOM 879 C C . ARG A 1 111 ? 11.966 19.957 8.882 1.00 33.47 111 ARG A C 1
ATOM 881 O O . ARG A 1 111 ? 11.035 19.368 8.349 1.00 33.47 111 ARG A O 1
ATOM 888 N N . GLY A 1 112 ? 13.043 20.397 8.225 1.00 31.23 112 GLY A N 1
ATOM 889 C CA . GLY A 1 112 ? 13.590 19.845 6.978 1.00 31.23 112 GLY A CA 1
ATOM 890 C C . GLY A 1 112 ? 12.602 19.616 5.834 1.00 31.23 112 GLY A C 1
ATOM 891 O O . GLY A 1 112 ? 12.315 18.475 5.481 1.00 31.23 112 GLY A O 1
ATOM 892 N N . LYS A 1 113 ? 12.114 20.696 5.217 1.00 31.73 113 LYS A N 1
ATOM 893 C CA . LYS A 1 113 ? 11.276 20.638 4.012 1.00 31.73 113 LYS A CA 1
ATOM 894 C C . LYS A 1 113 ? 12.089 20.122 2.817 1.00 31.73 113 LYS A C 1
ATOM 896 O O . LYS A 1 113 ? 12.727 20.899 2.114 1.00 31.73 113 LYS A O 1
ATOM 901 N N . VAL A 1 114 ? 12.004 18.825 2.524 1.00 32.72 114 VAL A N 1
ATOM 902 C CA . VAL A 1 114 ? 12.103 18.374 1.129 1.00 32.72 114 VAL A CA 1
ATOM 903 C C . VAL A 1 114 ? 10.877 18.949 0.431 1.00 32.72 114 VAL A C 1
ATOM 905 O O . VAL A 1 114 ? 9.748 18.638 0.813 1.00 32.72 114 VAL A O 1
ATOM 908 N N . ALA A 1 115 ? 11.112 19.840 -0.531 1.00 31.45 115 ALA A N 1
ATOM 909 C CA . ALA A 1 115 ? 10.104 20.541 -1.312 1.00 31.45 115 ALA A CA 1
ATOM 910 C C . ALA A 1 115 ? 9.256 19.556 -2.136 1.00 31.45 115 ALA A C 1
ATOM 912 O O . ALA A 1 115 ? 9.429 19.382 -3.335 1.00 31.45 115 ALA A O 1
ATOM 913 N N . THR A 1 116 ? 8.318 18.892 -1.475 1.00 37.78 116 THR A N 1
ATOM 914 C CA . THR A 1 116 ? 7.038 18.572 -2.089 1.00 37.78 116 THR A CA 1
ATOM 915 C C . THR A 1 116 ? 6.141 19.754 -1.763 1.00 37.78 116 THR A C 1
ATOM 917 O O . THR A 1 116 ? 6.132 20.242 -0.633 1.00 37.78 116 THR A O 1
ATOM 920 N N . SER A 1 117 ? 5.471 20.282 -2.775 1.00 40.50 117 SER A N 1
ATOM 921 C CA . SER A 1 117 ? 4.567 21.430 -2.758 1.00 40.50 117 SER A CA 1
ATOM 922 C C . SER A 1 117 ? 3.368 21.229 -1.810 1.00 40.50 117 SER A C 1
ATOM 924 O O . SER A 1 117 ? 2.222 21.153 -2.246 1.00 40.50 117 SER A O 1
ATOM 926 N N . ARG A 1 118 ? 3.612 21.121 -0.499 1.00 45.09 118 ARG A N 1
ATOM 927 C CA . ARG A 1 118 ? 2.614 20.956 0.572 1.00 45.09 118 ARG A CA 1
ATOM 928 C C . ARG A 1 118 ? 1.952 22.294 0.923 1.00 45.09 118 ARG A C 1
ATOM 930 O O . ARG A 1 118 ? 1.960 22.702 2.078 1.00 45.09 118 ARG A O 1
ATOM 937 N N . GLY A 1 119 ? 1.407 22.997 -0.069 1.00 42.81 119 GLY A N 1
ATOM 938 C CA . GLY A 1 119 ? 0.768 24.287 0.204 1.00 42.81 119 GLY A CA 1
ATOM 939 C C . GLY A 1 119 ? -0.221 24.835 -0.814 1.00 42.81 119 GLY A C 1
ATOM 940 O O . GLY A 1 119 ? -1.001 25.689 -0.425 1.00 42.81 119 GLY A O 1
ATOM 941 N N . MET A 1 120 ? -0.246 24.382 -2.074 1.00 43.56 120 MET A N 1
ATOM 942 C CA . MET A 1 120 ? -1.033 25.109 -3.088 1.00 43.56 120 MET A CA 1
ATOM 943 C C . MET A 1 120 ? -1.618 24.257 -4.222 1.00 43.56 120 MET A C 1
ATOM 945 O O . MET A 1 120 ? -1.962 24.798 -5.268 1.00 43.56 120 MET A O 1
ATOM 949 N N . SER A 1 121 ? -1.726 22.931 -4.078 1.00 52.47 121 SER A N 1
ATOM 950 C CA . SER A 1 121 ? -2.419 22.141 -5.102 1.00 52.47 121 SER A CA 1
ATOM 951 C C . SER A 1 121 ? -3.932 22.219 -4.892 1.00 52.47 121 SER A C 1
ATOM 953 O O . SER A 1 121 ? -4.447 21.923 -3.813 1.00 52.47 121 SER A O 1
ATOM 955 N N . ILE A 1 122 ? -4.644 22.582 -5.962 1.00 57.62 122 ILE A N 1
ATOM 956 C CA . ILE A 1 122 ? -6.112 22.672 -6.034 1.00 57.62 122 ILE A CA 1
ATOM 957 C C . ILE A 1 122 ? -6.805 21.399 -5.505 1.00 57.62 122 ILE A C 1
ATOM 959 O O . ILE A 1 122 ? -7.906 21.460 -4.972 1.00 57.62 122 ILE A O 1
ATOM 963 N N . ALA A 1 123 ? -6.110 20.257 -5.556 1.00 54.25 123 ALA A N 1
ATOM 964 C CA . ALA A 1 123 ? -6.542 18.963 -5.038 1.00 54.25 123 ALA A CA 1
ATOM 965 C C . ALA A 1 123 ? -6.951 18.969 -3.551 1.00 54.25 123 ALA A C 1
ATOM 967 O O . ALA A 1 123 ? -7.809 18.177 -3.177 1.00 54.25 123 ALA A O 1
ATOM 968 N N . ARG A 1 124 ? -6.413 19.868 -2.706 1.00 52.00 124 ARG A N 1
ATOM 969 C CA . ARG A 1 124 ? -6.861 19.988 -1.302 1.00 52.00 124 ARG A CA 1
ATOM 970 C C . ARG A 1 124 ? -8.334 20.400 -1.203 1.00 52.00 124 ARG A C 1
ATOM 972 O O . ARG A 1 124 ? -9.018 19.956 -0.289 1.00 52.00 124 ARG A O 1
ATOM 979 N N . TYR A 1 125 ? -8.813 21.208 -2.148 1.00 53.47 125 TYR A N 1
ATOM 980 C CA . TYR A 1 125 ? -10.192 21.701 -2.189 1.00 53.47 125 TYR A CA 1
ATOM 981 C C . TYR A 1 125 ? -11.162 20.730 -2.882 1.00 53.47 125 TYR A C 1
ATOM 983 O O . TYR A 1 125 ? -12.368 20.870 -2.727 1.00 53.47 125 TYR A O 1
ATOM 991 N N . PHE A 1 126 ? -10.648 19.729 -3.606 1.00 56.78 126 PHE A N 1
ATOM 992 C CA . PHE A 1 126 ? -11.436 18.754 -4.371 1.00 56.78 126 PHE A CA 1
ATOM 993 C C . PHE A 1 126 ? -11.159 17.314 -3.928 1.00 56.78 126 PHE A C 1
ATOM 995 O O . PHE A 1 126 ? -11.081 16.410 -4.760 1.00 56.78 126 PHE A O 1
ATOM 1002 N N . THR A 1 127 ? -10.967 17.079 -2.627 1.00 58.59 127 THR A N 1
ATOM 1003 C CA . THR A 1 127 ? -10.809 15.704 -2.135 1.00 58.59 127 THR A CA 1
ATOM 1004 C C . THR A 1 127 ? -12.194 15.055 -2.094 1.00 58.59 127 THR A C 1
ATOM 1006 O O . THR A 1 127 ? -13.027 15.507 -1.306 1.00 58.59 127 THR A O 1
ATOM 1009 N N . PRO A 1 128 ? -12.486 14.038 -2.930 1.00 60.06 128 PRO A N 1
ATOM 1010 C CA . PRO A 1 128 ? -13.772 13.363 -2.873 1.00 60.06 128 PRO A CA 1
ATOM 1011 C C . PRO A 1 128 ? -13.895 12.675 -1.515 1.00 60.06 128 PRO A C 1
ATOM 1013 O O . PRO A 1 128 ? -13.117 11.780 -1.178 1.00 60.06 128 PRO A O 1
ATOM 1016 N N . VAL A 1 129 ? -14.873 13.107 -0.726 1.00 68.31 129 VAL A N 1
ATOM 1017 C CA . VAL A 1 129 ? -15.215 12.443 0.527 1.00 68.31 129 VAL A CA 1
ATOM 1018 C C . VAL A 1 129 ? -15.967 11.172 0.157 1.00 68.31 129 VAL A C 1
ATOM 1020 O O . VAL A 1 129 ? -16.955 11.209 -0.573 1.00 68.31 129 VAL A O 1
ATOM 1023 N N . SER A 1 130 ? -15.476 10.028 0.614 1.00 74.81 130 SER A N 1
ATOM 1024 C CA . SER A 1 130 ? -16.099 8.728 0.359 1.00 74.81 130 SER A CA 1
ATOM 1025 C C . SER A 1 130 ? -16.650 8.162 1.655 1.00 74.81 130 SER A C 1
ATOM 1027 O O . SER A 1 130 ? -16.076 8.357 2.728 1.00 74.81 130 SER A O 1
ATOM 1029 N N . CYS A 1 131 ? -17.785 7.475 1.560 1.00 80.06 131 CYS A N 1
ATOM 1030 C CA . CYS A 1 131 ? -18.399 6.859 2.718 1.00 80.06 131 CYS A CA 1
ATOM 1031 C C . CYS A 1 131 ? -17.505 5.745 3.268 1.00 80.06 131 CYS A C 1
ATOM 1033 O O . CYS A 1 131 ? -17.109 4.835 2.542 1.00 80.06 131 CYS A O 1
ATOM 1035 N N . VAL A 1 132 ? -17.246 5.765 4.573 1.00 79.19 132 VAL A N 1
ATOM 1036 C CA . VAL A 1 132 ? -16.375 4.770 5.215 1.00 79.19 132 VAL A CA 1
ATOM 1037 C C . VAL A 1 132 ? -16.950 3.353 5.185 1.00 79.19 132 VAL A C 1
ATOM 1039 O O . VAL A 1 132 ? -16.190 2.393 5.271 1.00 79.19 132 VAL A O 1
ATOM 1042 N N . VAL A 1 133 ? -18.265 3.187 5.016 1.00 82.12 133 VAL A N 1
ATOM 1043 C CA . VAL A 1 133 ? -18.921 1.871 4.959 1.00 82.12 133 VAL A CA 1
ATOM 1044 C C . VAL A 1 133 ? -19.005 1.350 3.527 1.00 82.12 133 VAL A C 1
ATOM 1046 O O . VAL A 1 133 ? -18.368 0.337 3.236 1.00 82.12 133 VAL A O 1
ATOM 1049 N N . CYS A 1 134 ? -19.705 2.056 2.634 1.00 78.94 134 CYS A N 1
ATOM 1050 C CA . CYS A 1 134 ? -19.972 1.601 1.263 1.00 78.94 134 CYS A CA 1
ATOM 1051 C C . CYS A 1 134 ? -18.979 2.111 0.205 1.00 78.94 134 CYS A C 1
ATOM 1053 O O . CYS A 1 134 ? -19.007 1.652 -0.931 1.00 78.94 134 CYS A O 1
ATOM 1055 N N . GLY A 1 135 ? -18.117 3.074 0.540 1.00 75.38 135 GLY A N 1
ATOM 1056 C CA . GLY A 1 135 ? -17.158 3.662 -0.397 1.00 75.38 135 GLY A CA 1
ATOM 1057 C C . GLY A 1 135 ? -17.756 4.602 -1.445 1.00 75.38 135 GLY A C 1
ATOM 1058 O O . GLY A 1 135 ? -17.007 5.126 -2.269 1.00 75.38 135 GLY A O 1
ATOM 1059 N N . ALA A 1 136 ? -19.068 4.863 -1.406 1.00 75.31 136 ALA A N 1
ATOM 1060 C CA . ALA A 1 136 ? -19.720 5.796 -2.319 1.00 75.31 136 ALA A CA 1
ATOM 1061 C C . ALA A 1 136 ? -19.162 7.216 -2.145 1.00 75.31 136 ALA A C 1
ATOM 1063 O O . ALA A 1 136 ? -19.019 7.713 -1.021 1.00 75.31 136 ALA A O 1
ATOM 1064 N N . ILE A 1 137 ? -18.856 7.877 -3.263 1.00 72.12 137 ILE A N 1
ATOM 1065 C CA . ILE A 1 137 ? -18.442 9.282 -3.265 1.00 72.12 137 ILE A CA 1
ATOM 1066 C C . ILE A 1 137 ? -19.646 10.112 -2.828 1.00 72.12 137 ILE A C 1
ATOM 1068 O O . ILE A 1 137 ? -20.715 10.035 -3.424 1.00 72.12 137 ILE A O 1
ATOM 1072 N N . THR A 1 138 ? -19.475 10.884 -1.765 1.00 65.50 138 THR A N 1
ATOM 1073 C CA . THR A 1 138 ? -20.530 11.706 -1.181 1.00 65.50 138 THR A CA 1
ATOM 1074 C C . THR A 1 138 ? -20.231 13.171 -1.496 1.00 65.50 138 THR A C 1
ATOM 1076 O O . THR A 1 138 ? -19.121 13.650 -1.283 1.00 65.50 138 THR A O 1
ATOM 1079 N N . THR A 1 139 ? -21.225 13.896 -2.008 1.00 57.66 139 T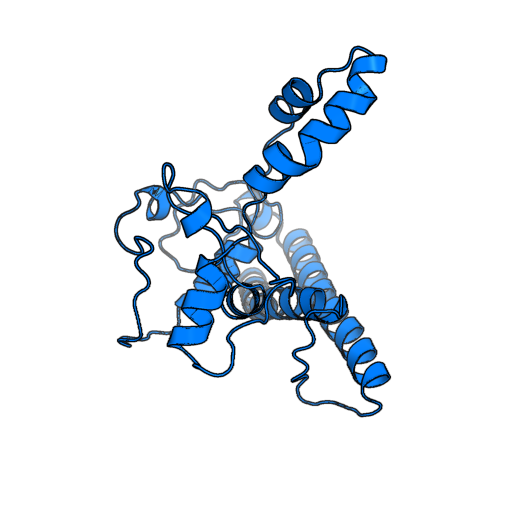HR A N 1
ATOM 1080 C CA . THR A 1 139 ? -21.134 15.330 -2.352 1.00 57.66 139 THR A CA 1
ATOM 1081 C C . THR A 1 139 ? -21.229 16.253 -1.137 1.00 57.66 139 THR A C 1
ATOM 1083 O O . THR A 1 139 ? -21.066 17.464 -1.264 1.00 57.66 139 THR A O 1
ATOM 1086 N N . MET A 1 140 ? -21.483 15.693 0.048 1.00 53.22 140 MET A N 1
ATOM 1087 C CA . MET A 1 140 ? -21.567 16.436 1.297 1.00 53.22 140 MET A CA 1
ATOM 1088 C C . MET A 1 140 ? -20.164 16.865 1.723 1.00 53.22 140 MET A C 1
ATOM 1090 O O . MET A 1 140 ? -19.442 16.138 2.404 1.00 53.22 140 MET A O 1
ATOM 1094 N N . SER A 1 141 ? -19.798 18.080 1.325 1.00 48.19 141 SER A N 1
ATOM 1095 C CA . SER A 1 141 ? -18.720 18.863 1.914 1.00 48.19 141 SER A CA 1
ATOM 1096 C C . SER A 1 141 ? -19.093 19.217 3.356 1.00 48.19 141 SER A C 1
ATOM 1098 O O . SER A 1 141 ? -19.511 20.334 3.661 1.00 48.19 141 SER A O 1
ATOM 1100 N N . GLY A 1 142 ? -19.000 18.240 4.253 1.00 47.28 142 GLY A N 1
ATOM 1101 C CA . GLY A 1 142 ? -19.011 18.505 5.678 1.00 47.28 142 GLY A CA 1
ATOM 1102 C C . GLY A 1 142 ? -17.719 19.230 6.028 1.00 47.28 142 GLY A C 1
ATOM 1103 O O . GLY A 1 142 ? -16.637 18.677 5.883 1.00 47.28 142 GLY A O 1
ATO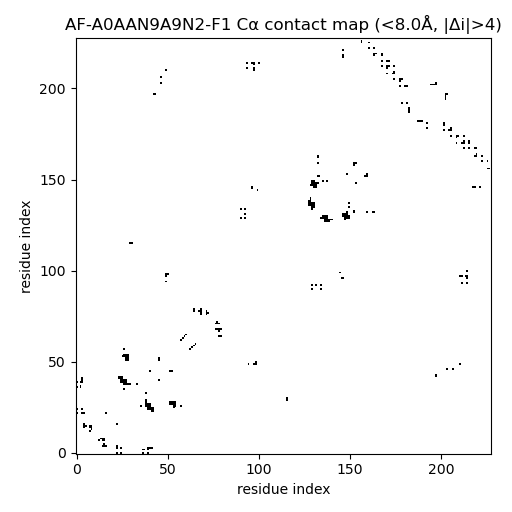M 1104 N N . THR A 1 143 ? -17.830 20.457 6.519 1.00 43.16 143 THR A N 1
ATOM 1105 C CA . THR A 1 143 ? -16.757 21.281 7.104 1.00 43.16 143 THR A CA 1
ATOM 1106 C C . THR A 1 143 ? -16.133 20.675 8.375 1.00 43.16 143 THR A C 1
ATOM 1108 O O . THR A 1 143 ? -15.434 21.363 9.116 1.00 43.16 143 THR A O 1
ATOM 1111 N N . GLY A 1 144 ? -16.386 19.393 8.645 1.00 47.03 144 GLY A N 1
ATOM 1112 C CA . GLY A 1 144 ? -15.933 18.660 9.813 1.00 47.03 144 GLY A CA 1
ATOM 1113 C C . GLY A 1 144 ? -14.874 17.643 9.425 1.00 47.03 144 GLY A C 1
ATOM 1114 O O . GLY A 1 144 ? -15.116 16.747 8.623 1.00 47.03 144 GLY A O 1
ATOM 1115 N N . THR A 1 145 ? -13.706 17.793 10.031 1.00 48.75 145 THR A N 1
ATOM 1116 C CA . THR A 1 145 ? -12.616 16.819 10.037 1.00 48.75 145 THR A CA 1
ATOM 1117 C C . THR A 1 145 ? -13.115 15.480 10.594 1.00 48.75 145 THR A C 1
ATOM 1119 O O . THR A 1 145 ? -13.440 15.408 11.784 1.00 48.75 145 THR A O 1
ATOM 1122 N N . GLY A 1 146 ? -13.233 14.436 9.770 1.00 56.31 146 GLY A N 1
ATOM 1123 C CA . GLY A 1 146 ? -13.712 13.131 10.229 1.00 56.31 146 GLY A CA 1
ATOM 1124 C C . GLY A 1 146 ? -14.258 12.193 9.152 1.00 56.31 146 GLY A C 1
ATOM 1125 O O . GLY A 1 146 ? -14.598 12.580 8.039 1.00 56.31 146 GLY A O 1
ATOM 1126 N N . ALA A 1 147 ? -14.362 10.917 9.521 1.00 62.62 147 ALA A N 1
ATOM 1127 C CA . ALA A 1 147 ? -14.957 9.862 8.712 1.00 62.62 147 ALA A CA 1
ATOM 1128 C C . ALA A 1 147 ? -16.452 10.131 8.436 1.00 62.62 147 ALA A C 1
ATOM 1130 O O . ALA A 1 147 ? -17.242 10.304 9.363 1.00 62.62 147 ALA A O 1
ATOM 1131 N N . VAL A 1 148 ? -16.844 10.148 7.158 1.00 73.62 148 VAL A N 1
ATOM 1132 C CA . VAL A 1 148 ? -18.193 10.542 6.715 1.00 73.62 148 VAL A CA 1
ATOM 1133 C C . VAL A 1 148 ? -19.031 9.328 6.303 1.00 73.62 148 VAL A C 1
ATOM 1135 O O . VAL A 1 148 ? -18.532 8.359 5.724 1.00 73.62 148 VAL A O 1
ATOM 1138 N N . LEU A 1 149 ? -20.331 9.388 6.598 1.00 79.12 149 LEU A N 1
ATOM 1139 C CA . LEU A 1 149 ? -21.347 8.429 6.157 1.00 79.12 149 LEU A CA 1
ATOM 1140 C C . LEU A 1 149 ? -22.205 9.055 5.050 1.00 79.12 149 LEU A C 1
ATOM 1142 O O . LEU A 1 149 ? -22.537 10.238 5.132 1.00 79.12 149 LEU A O 1
ATOM 1146 N N . CYS A 1 150 ? -22.583 8.277 4.033 1.00 83.62 150 CYS A N 1
ATOM 1147 C CA . CYS A 1 150 ? -23.568 8.729 3.046 1.00 83.62 150 CYS A CA 1
ATOM 1148 C C . CYS A 1 150 ? -24.992 8.720 3.637 1.00 83.62 150 CYS A C 1
ATOM 1150 O O . CYS A 1 150 ? -25.233 8.120 4.690 1.00 83.62 150 CYS A O 1
ATOM 1152 N N . SER A 1 151 ? -25.942 9.360 2.945 1.00 82.00 151 SER A N 1
ATOM 1153 C CA . SER A 1 151 ? -27.369 9.367 3.312 1.00 82.00 151 SER A CA 1
ATOM 1154 C C . SER A 1 151 ? -27.921 7.960 3.532 1.00 82.00 151 SER A C 1
ATOM 1156 O O . SER A 1 151 ? -28.614 7.727 4.518 1.00 82.00 151 SER A O 1
ATOM 1158 N N . ASP A 1 152 ? -27.541 7.018 2.673 1.00 84.50 152 ASP A N 1
ATOM 1159 C CA . ASP A 1 152 ? -28.093 5.660 2.658 1.00 84.50 152 ASP A CA 1
ATOM 1160 C C . ASP A 1 152 ? -27.566 4.821 3.834 1.00 84.50 152 ASP A C 1
ATOM 1162 O O . ASP A 1 152 ? -28.290 4.037 4.455 1.00 84.50 152 ASP A O 1
ATOM 1166 N N . CYS A 1 153 ? -26.295 5.018 4.199 1.00 84.31 153 CYS A N 1
ATOM 1167 C CA . CYS A 1 153 ? -25.716 4.419 5.401 1.00 84.31 153 CYS A CA 1
ATOM 1168 C C . CYS A 1 153 ? -26.261 5.071 6.678 1.00 84.31 153 CYS A C 1
ATOM 1170 O O . CYS A 1 153 ? -26.325 4.413 7.716 1.00 84.31 153 CYS A O 1
ATOM 1172 N N . LYS A 1 154 ? -26.678 6.341 6.614 1.00 84.00 154 LYS A N 1
ATOM 1173 C CA . LYS A 1 154 ? -27.336 7.024 7.732 1.00 84.00 154 LYS A CA 1
ATOM 1174 C C . LYS A 1 154 ? -28.784 6.557 7.921 1.00 84.00 154 LYS A C 1
ATOM 1176 O O . LYS A 1 154 ? -29.228 6.463 9.059 1.00 84.00 154 LYS A O 1
ATOM 1181 N N . SER A 1 155 ? -29.505 6.230 6.845 1.00 86.19 155 SER A N 1
ATOM 1182 C CA . SER A 1 155 ? -30.882 5.717 6.927 1.00 86.19 155 SER A CA 1
ATOM 1183 C C . SER A 1 155 ? -30.971 4.281 7.451 1.00 86.19 155 SER A C 1
ATOM 1185 O O . SER A 1 155 ? -31.994 3.915 8.017 1.00 86.19 155 SER A O 1
ATOM 1187 N N . ASN A 1 156 ? -29.909 3.479 7.304 1.00 88.94 156 ASN A N 1
ATOM 1188 C CA . ASN A 1 156 ? -29.860 2.086 7.764 1.00 88.94 156 ASN A CA 1
ATOM 1189 C C . ASN A 1 156 ? -28.811 1.887 8.878 1.00 88.94 156 ASN A C 1
ATOM 1191 O O . ASN A 1 156 ? -27.770 1.268 8.636 1.00 88.94 156 ASN A O 1
ATOM 1195 N N . PRO A 1 157 ? -29.054 2.382 10.109 1.00 87.19 157 PRO A N 1
ATOM 1196 C CA . PRO A 1 157 ? -28.052 2.379 11.175 1.00 87.19 157 PRO A CA 1
ATOM 1197 C C . PRO A 1 157 ? -27.633 0.965 11.591 1.00 87.19 157 PRO A C 1
ATOM 1199 O O . PRO A 1 157 ? -26.451 0.729 11.816 1.00 87.19 157 PRO A O 1
ATOM 1202 N N . GLN A 1 158 ? -28.562 0.004 11.613 1.00 88.75 158 GLN A N 1
ATOM 1203 C CA . GLN A 1 158 ? -28.288 -1.370 12.054 1.00 88.75 158 GLN A CA 1
ATOM 1204 C C . GLN A 1 158 ? -27.211 -2.045 11.187 1.00 88.75 158 GLN A C 1
ATOM 1206 O O . GLN A 1 158 ? -26.183 -2.496 11.690 1.00 88.75 158 GLN A O 1
ATOM 1211 N N . THR A 1 159 ? -27.395 -2.041 9.863 1.00 89.56 159 THR A N 1
ATOM 1212 C CA . THR A 1 159 ? -26.433 -2.619 8.911 1.00 89.56 159 THR A CA 1
ATOM 1213 C C . THR A 1 159 ? -25.097 -1.876 8.932 1.00 89.56 159 THR A C 1
ATOM 1215 O O . THR A 1 159 ? -24.033 -2.495 8.878 1.00 89.56 159 THR A O 1
ATOM 1218 N N . THR A 1 160 ? -25.137 -0.547 9.050 1.00 89.06 160 THR A N 1
ATOM 1219 C CA . THR A 1 160 ? -23.943 0.304 9.128 1.00 89.06 160 THR A CA 1
ATOM 1220 C C . THR A 1 160 ? -23.105 -0.021 10.364 1.00 89.06 160 THR A C 1
ATOM 1222 O O . THR A 1 160 ? -21.894 -0.199 10.242 1.00 89.06 160 THR A O 1
ATOM 1225 N N . VAL A 1 161 ? -23.729 -0.164 11.537 1.00 91.00 161 VAL A N 1
ATOM 1226 C CA . VAL A 1 161 ? -23.045 -0.513 12.792 1.00 91.00 161 VAL A CA 1
ATOM 1227 C C . VAL A 1 161 ? -22.396 -1.895 12.702 1.00 91.00 161 VAL A C 1
ATOM 1229 O O . VAL A 1 161 ? -21.220 -2.029 13.041 1.00 91.00 161 VAL A O 1
ATOM 1232 N N . ILE A 1 162 ? -23.100 -2.900 12.167 1.00 92.19 162 ILE A N 1
ATOM 1233 C CA . ILE A 1 162 ? -22.540 -4.249 11.966 1.00 92.19 162 ILE A CA 1
ATOM 1234 C C . ILE A 1 162 ? -21.301 -4.193 11.064 1.00 92.19 162 ILE A C 1
ATOM 1236 O O . ILE A 1 162 ? -20.257 -4.736 11.420 1.00 92.19 162 ILE A O 1
ATOM 1240 N N . SER A 1 163 ? -21.385 -3.487 9.932 1.00 90.88 163 SER A N 1
ATOM 1241 C CA . SER A 1 163 ? -20.255 -3.350 9.007 1.00 90.88 163 SER A CA 1
ATOM 1242 C C . SER A 1 163 ? -19.067 -2.614 9.639 1.00 90.88 163 SER A C 1
ATOM 1244 O O . SER A 1 163 ? -17.915 -2.994 9.427 1.00 90.88 163 SER A O 1
ATOM 1246 N N . LEU A 1 164 ? -19.316 -1.582 10.452 1.00 89.00 164 LEU A N 1
ATOM 1247 C CA . LEU A 1 164 ? -18.259 -0.867 11.171 1.00 89.00 164 LEU A CA 1
ATOM 1248 C C . LEU A 1 164 ? -17.571 -1.761 12.211 1.00 89.00 164 LEU A C 1
ATOM 1250 O O . LEU A 1 164 ? -16.340 -1.785 12.261 1.00 89.00 164 LEU A O 1
ATOM 1254 N N . TYR A 1 165 ? -18.332 -2.526 12.998 1.00 92.38 165 TYR A N 1
ATOM 1255 C CA . TYR A 1 165 ? -17.768 -3.486 13.950 1.00 92.38 165 TYR A CA 1
ATOM 1256 C C . TYR A 1 165 ? -16.990 -4.603 13.261 1.00 92.38 165 TYR A C 1
ATOM 1258 O O . TYR A 1 165 ? -15.923 -4.987 13.740 1.00 92.38 165 TYR A O 1
ATOM 1266 N N . GLU A 1 166 ? -17.476 -5.100 12.124 1.00 92.88 166 GLU A N 1
ATOM 1267 C CA . GLU A 1 166 ? -16.742 -6.067 11.314 1.00 92.88 166 GLU A CA 1
ATOM 1268 C C . GLU A 1 166 ? -15.400 -5.487 10.854 1.00 92.88 166 GLU A C 1
ATOM 1270 O O . GLU A 1 166 ? -14.365 -6.119 11.064 1.00 92.88 166 GLU A O 1
ATOM 1275 N N . LYS A 1 167 ? -15.377 -4.249 10.338 1.00 90.00 167 LYS A N 1
ATOM 1276 C CA . LYS A 1 167 ? -14.129 -3.568 9.953 1.00 90.00 167 LYS A CA 1
ATOM 1277 C C . LYS A 1 167 ? -13.165 -3.419 11.129 1.00 90.00 167 LYS A C 1
ATOM 1279 O O . LYS A 1 167 ? -12.001 -3.799 11.004 1.00 90.00 167 LYS A O 1
ATOM 1284 N N . ILE A 1 168 ? -13.639 -2.947 12.284 1.00 92.19 168 ILE A N 1
ATOM 1285 C CA . ILE A 1 168 ? -12.820 -2.840 13.506 1.00 92.19 168 ILE A CA 1
ATOM 1286 C C . ILE A 1 168 ? -12.217 -4.205 13.861 1.00 92.19 168 ILE A C 1
ATOM 1288 O O . ILE A 1 168 ? -11.001 -4.324 14.015 1.00 92.19 168 ILE A O 1
ATOM 1292 N N . ARG A 1 169 ? -13.046 -5.254 13.886 1.00 94.44 169 ARG A N 1
ATOM 1293 C CA . ARG A 1 169 ? -12.620 -6.624 14.184 1.00 94.44 169 ARG A CA 1
ATOM 1294 C C . ARG A 1 169 ? -11.581 -7.133 13.186 1.00 94.44 169 ARG A C 1
ATOM 1296 O O . ARG A 1 169 ? -10.658 -7.834 13.588 1.00 94.44 169 ARG A O 1
ATOM 1303 N N . THR A 1 170 ? -11.710 -6.813 11.896 1.00 93.75 170 THR A N 1
ATOM 1304 C CA . THR A 1 170 ? -10.711 -7.204 10.886 1.00 93.75 170 THR A CA 1
ATOM 1305 C C . THR A 1 170 ? -9.365 -6.518 11.107 1.00 93.75 170 THR A C 1
ATOM 1307 O O . THR A 1 170 ? -8.340 -7.192 11.037 1.00 93.75 170 THR A O 1
ATOM 1310 N N . TYR A 1 171 ? -9.350 -5.223 11.443 1.00 92.31 171 TYR A N 1
ATOM 1311 C CA . TYR A 1 171 ? -8.111 -4.487 11.715 1.00 92.31 171 TYR A CA 1
ATOM 1312 C C . TYR A 1 171 ? -7.415 -4.980 12.986 1.00 92.31 171 TYR A C 1
ATOM 1314 O O . TYR A 1 171 ? -6.202 -5.180 12.981 1.00 92.31 171 TYR A O 1
ATOM 1322 N N . GLU A 1 172 ? -8.170 -5.223 14.060 1.00 93.19 172 GLU A N 1
ATOM 1323 C CA . GLU A 1 172 ? -7.635 -5.773 15.312 1.00 93.19 172 GLU A CA 1
ATOM 1324 C C . GLU A 1 172 ? -7.050 -7.175 15.106 1.00 93.19 172 GLU A C 1
ATOM 1326 O O . GLU A 1 172 ? -5.905 -7.424 15.481 1.00 93.19 172 GLU A O 1
ATOM 1331 N N . ARG A 1 173 ? -7.784 -8.065 14.424 1.00 94.69 173 ARG A N 1
ATOM 1332 C CA . ARG A 1 173 ? -7.307 -9.421 14.108 1.00 94.69 173 ARG A CA 1
ATOM 1333 C C . ARG A 1 173 ? -6.045 -9.415 13.264 1.00 94.69 173 ARG A C 1
ATOM 1335 O O . ARG A 1 173 ? -5.095 -10.101 13.615 1.00 94.69 173 ARG A O 1
ATOM 1342 N N . ALA A 1 174 ? -6.015 -8.630 12.188 1.00 93.56 174 ALA A N 1
ATOM 1343 C CA . ALA A 1 174 ? -4.848 -8.553 11.314 1.00 93.56 174 ALA A CA 1
ATOM 1344 C C . ALA A 1 174 ? -3.595 -8.106 12.083 1.00 93.56 174 ALA A C 1
ATOM 1346 O O . ALA A 1 174 ? -2.503 -8.637 11.873 1.00 93.56 174 ALA A O 1
ATOM 1347 N N . LEU A 1 175 ? -3.751 -7.151 13.001 1.00 92.38 175 LEU A N 1
ATOM 1348 C CA . LEU A 1 175 ? -2.656 -6.666 13.828 1.00 92.38 175 LEU A CA 1
ATOM 1349 C C . LEU A 1 175 ? -2.207 -7.718 14.855 1.00 92.38 175 LEU A C 1
ATOM 1351 O O . LEU A 1 175 ? -1.003 -7.927 15.013 1.00 92.38 175 LEU A O 1
ATOM 1355 N N . ASP A 1 176 ? -3.140 -8.401 15.517 1.00 92.94 176 ASP A N 1
ATOM 1356 C CA . ASP A 1 176 ? -2.829 -9.467 16.475 1.00 92.94 176 ASP A CA 1
ATOM 1357 C C . ASP A 1 176 ? -2.180 -10.687 15.809 1.00 92.94 176 ASP A C 1
ATOM 1359 O O . ASP A 1 176 ? -1.223 -11.245 16.345 1.00 92.94 176 ASP A O 1
ATOM 1363 N N . ASP A 1 177 ? -2.640 -11.079 14.622 1.00 94.06 177 ASP A N 1
ATOM 1364 C CA . ASP A 1 177 ? -2.070 -12.193 13.866 1.00 94.06 177 ASP A CA 1
ATOM 1365 C C . ASP A 1 177 ? -0.614 -11.901 13.475 1.00 94.06 177 ASP A C 1
ATOM 1367 O O . ASP A 1 177 ? 0.272 -12.729 13.699 1.00 94.06 177 ASP A O 1
ATOM 1371 N N . ILE A 1 178 ? -0.325 -10.690 12.985 1.00 93.56 178 ILE A N 1
ATOM 1372 C CA . ILE A 1 178 ? 1.050 -10.281 12.667 1.00 93.56 178 ILE A CA 1
ATOM 1373 C C . ILE A 1 178 ? 1.909 -10.166 13.927 1.00 93.56 178 ILE A C 1
ATOM 1375 O O . ILE A 1 178 ? 3.078 -10.556 13.902 1.00 93.56 178 ILE A O 1
ATOM 1379 N N . LYS A 1 179 ? 1.353 -9.680 15.044 1.00 92.44 179 LYS A N 1
ATOM 1380 C CA . LYS A 1 179 ? 2.068 -9.677 16.326 1.00 92.44 179 LYS A CA 1
ATOM 1381 C C . LYS A 1 179 ? 2.490 -11.085 16.724 1.00 92.44 179 LYS A C 1
ATOM 1383 O O . LYS A 1 179 ? 3.664 -11.271 17.021 1.00 92.44 179 LYS A O 1
ATOM 1388 N N . ARG A 1 180 ? 1.594 -12.076 16.648 1.00 93.00 180 ARG A N 1
ATOM 1389 C CA . ARG A 1 180 ? 1.927 -13.478 16.956 1.00 93.00 180 ARG A CA 1
ATOM 1390 C C . ARG A 1 180 ? 3.048 -14.012 16.065 1.00 93.00 180 ARG A C 1
ATOM 1392 O O . ARG A 1 180 ? 3.936 -14.696 16.564 1.00 93.00 180 ARG A O 1
ATOM 1399 N N . ILE A 1 181 ? 3.050 -13.668 14.774 1.00 94.00 181 ILE A N 1
ATOM 1400 C CA . ILE A 1 181 ? 4.137 -14.039 13.850 1.00 94.00 181 ILE A CA 1
ATOM 1401 C C . ILE A 1 181 ? 5.466 -13.415 14.299 1.00 94.00 181 ILE A C 1
ATOM 1403 O O . ILE A 1 181 ? 6.490 -14.098 14.346 1.00 94.00 181 ILE A O 1
ATOM 1407 N N . CYS A 1 182 ? 5.468 -12.129 14.658 1.00 93.31 182 CYS A N 1
ATOM 1408 C CA . CYS A 1 182 ? 6.672 -11.454 15.136 1.00 93.31 182 CYS A CA 1
ATOM 1409 C C . CYS A 1 182 ? 7.161 -12.001 16.487 1.00 93.31 182 CYS A C 1
ATOM 1411 O O . CYS A 1 182 ? 8.365 -12.176 16.656 1.00 93.31 182 CYS A O 1
ATOM 1413 N N . GLU A 1 183 ? 6.259 -12.299 17.423 1.00 93.19 183 GLU A N 1
ATOM 1414 C CA . GLU A 1 183 ? 6.588 -12.909 18.718 1.00 93.19 183 GLU A CA 1
ATOM 1415 C C . GLU A 1 183 ? 7.162 -14.318 18.548 1.00 93.19 183 GLU A C 1
ATOM 1417 O O . GLU A 1 183 ? 8.156 -14.654 19.187 1.00 93.19 183 GLU A O 1
ATOM 1422 N N . ALA A 1 184 ? 6.607 -15.119 17.634 1.00 93.44 184 ALA A N 1
ATOM 1423 C CA . ALA A 1 184 ? 7.149 -16.432 17.296 1.00 93.44 184 ALA A CA 1
ATOM 1424 C C . ALA A 1 184 ? 8.552 -16.334 16.671 1.00 93.44 184 ALA A C 1
ATOM 1426 O O . ALA A 1 184 ? 9.427 -17.132 16.994 1.00 93.44 184 ALA A O 1
ATOM 1427 N N . CYS A 1 185 ? 8.790 -15.334 15.815 1.00 93.56 185 CYS A N 1
ATOM 1428 C CA . CYS A 1 185 ? 10.096 -15.098 15.197 1.00 93.56 185 CYS A CA 1
ATOM 1429 C C . CYS A 1 185 ? 11.159 -14.625 16.202 1.00 93.56 185 CYS A C 1
ATOM 1431 O O . CYS A 1 185 ? 12.326 -14.988 16.076 1.00 93.56 185 CYS A O 1
ATOM 1433 N N . LEU A 1 186 ? 10.776 -13.780 17.164 1.00 90.38 186 LEU A N 1
ATOM 1434 C CA . LEU A 1 186 ? 11.686 -13.213 18.166 1.00 90.38 186 LEU A CA 1
ATOM 1435 C C . LEU A 1 186 ? 11.818 -14.102 19.413 1.00 90.38 186 LEU A C 1
ATOM 1437 O O . LEU A 1 186 ? 12.733 -13.905 20.208 1.00 90.38 186 LEU A O 1
ATOM 1441 N N . GLY A 1 187 ? 10.928 -15.084 19.579 1.00 89.88 187 GLY A N 1
ATOM 1442 C CA . GLY A 1 187 ? 10.921 -16.017 20.704 1.00 89.88 187 GLY A CA 1
ATOM 1443 C C . GLY A 1 187 ? 10.498 -15.386 22.034 1.00 89.88 187 GLY A C 1
ATOM 1444 O O . GLY A 1 187 ? 10.690 -15.989 23.087 1.00 89.88 187 GLY A O 1
ATOM 1445 N N . CYS A 1 188 ? 9.940 -14.175 22.015 1.00 87.31 188 CYS A N 1
ATOM 1446 C CA . CYS A 1 188 ? 9.534 -13.447 23.211 1.00 87.31 188 CYS A CA 1
ATOM 1447 C C . CYS A 1 188 ? 8.227 -12.681 22.985 1.00 87.31 188 CYS A C 1
ATOM 1449 O O . CYS A 1 188 ? 7.907 -12.268 21.870 1.00 87.31 188 CYS A O 1
ATOM 1451 N N . LYS A 1 189 ? 7.470 -12.483 24.071 1.00 86.56 189 LYS A N 1
ATOM 1452 C CA . LYS A 1 189 ? 6.298 -11.602 24.057 1.00 86.56 189 LYS A CA 1
ATOM 1453 C C . LYS A 1 189 ? 6.761 -10.156 24.004 1.00 86.56 189 LYS A C 1
ATOM 1455 O O . LYS A 1 189 ? 7.620 -9.753 24.790 1.00 86.56 189 LYS A O 1
ATOM 1460 N N . LEU A 1 190 ? 6.184 -9.377 23.099 1.00 80.06 190 LEU A N 1
ATOM 1461 C CA . LEU A 1 190 ? 6.646 -8.023 22.815 1.00 80.06 190 LEU A CA 1
ATOM 1462 C C . LEU A 1 190 ? 5.527 -7.022 23.057 1.00 80.06 190 LEU A C 1
ATOM 1464 O O . LEU A 1 190 ? 4.511 -7.026 22.370 1.00 80.06 190 LEU A O 1
ATOM 1468 N N . ASN A 1 191 ? 5.766 -6.078 23.968 1.00 80.06 191 ASN A N 1
ATOM 1469 C CA . ASN A 1 191 ? 4.894 -4.908 24.101 1.00 80.06 191 ASN A CA 1
ATOM 1470 C C . ASN A 1 191 ? 4.970 -4.012 22.854 1.00 80.06 191 ASN A C 1
ATOM 1472 O O . ASN A 1 191 ? 3.980 -3.394 22.465 1.00 80.06 191 ASN A O 1
ATOM 1476 N N . ARG A 1 192 ? 6.146 -3.945 22.218 1.00 82.06 192 ARG A N 1
ATOM 1477 C CA . ARG A 1 192 ? 6.389 -3.200 20.982 1.00 82.06 192 ARG A CA 1
ATOM 1478 C C . ARG A 1 192 ? 7.360 -3.970 20.092 1.00 82.06 192 ARG A C 1
ATOM 1480 O O . ARG A 1 192 ? 8.368 -4.480 20.566 1.00 82.06 192 ARG A O 1
ATOM 1487 N N . ILE A 1 193 ? 7.052 -4.034 18.800 1.00 84.31 193 ILE A N 1
ATOM 1488 C CA . ILE A 1 193 ? 7.901 -4.679 17.795 1.00 84.31 193 ILE A CA 1
ATOM 1489 C C . ILE A 1 193 ? 8.773 -3.605 17.138 1.00 84.31 193 ILE A C 1
ATOM 1491 O O . ILE A 1 193 ? 8.280 -2.829 16.320 1.00 84.31 193 ILE A O 1
ATOM 1495 N N . ASP A 1 194 ? 10.065 -3.593 17.464 1.00 85.50 194 ASP A N 1
ATOM 1496 C CA . ASP A 1 194 ? 11.051 -2.643 16.917 1.00 85.50 194 ASP A CA 1
ATOM 1497 C C . ASP A 1 194 ? 11.894 -3.236 15.768 1.00 85.50 194 ASP A C 1
ATOM 1499 O O . ASP A 1 194 ? 12.928 -2.693 15.385 1.00 85.50 194 ASP A O 1
ATOM 1503 N N . CYS A 1 195 ? 11.455 -4.354 15.183 1.00 89.44 195 CYS A N 1
ATOM 1504 C CA . CYS A 1 195 ? 12.128 -4.976 14.043 1.00 89.44 195 CYS A CA 1
ATOM 1505 C C . CYS A 1 195 ? 12.082 -4.079 12.788 1.00 89.44 195 CYS A C 1
ATOM 1507 O O . CYS A 1 195 ? 11.006 -3.661 12.341 1.00 89.44 195 CYS A O 1
ATOM 1509 N N . ILE A 1 196 ? 13.263 -3.843 12.203 1.00 90.19 196 ILE A N 1
ATOM 1510 C CA . ILE A 1 196 ? 13.499 -2.991 11.022 1.00 90.19 196 ILE A CA 1
ATOM 1511 C C . ILE A 1 196 ? 13.939 -3.771 9.772 1.00 90.19 196 ILE A C 1
ATOM 1513 O O . ILE A 1 196 ? 14.383 -3.166 8.801 1.00 90.19 196 ILE A O 1
ATOM 1517 N N . SER A 1 197 ? 13.863 -5.107 9.783 1.00 92.81 197 SER A N 1
ATOM 1518 C CA . SER A 1 197 ? 14.290 -5.915 8.634 1.00 92.81 197 SER A CA 1
ATOM 1519 C C . SER A 1 197 ? 13.410 -5.630 7.414 1.00 92.81 197 SER A C 1
ATOM 1521 O O . SER A 1 197 ? 12.210 -5.915 7.429 1.00 92.81 197 SER A O 1
ATOM 1523 N N . LEU A 1 198 ? 14.012 -5.071 6.361 1.00 91.38 198 LEU A N 1
ATOM 1524 C CA . LEU A 1 198 ? 13.342 -4.811 5.085 1.00 91.38 198 LEU A CA 1
ATOM 1525 C C . LEU A 1 198 ? 13.141 -6.084 4.256 1.00 91.38 198 LEU A C 1
ATOM 1527 O O . LEU A 1 198 ? 12.231 -6.136 3.440 1.00 91.38 198 LEU A O 1
ATOM 1531 N N . ASP A 1 199 ? 13.942 -7.123 4.481 1.00 93.44 199 ASP A N 1
ATOM 1532 C CA . ASP A 1 199 ? 13.814 -8.388 3.750 1.00 93.44 199 ASP A CA 1
ATOM 1533 C C . ASP A 1 199 ? 12.646 -9.245 4.265 1.00 93.44 199 ASP A C 1
ATOM 1535 O O . ASP A 1 199 ? 12.228 -10.206 3.621 1.00 93.44 199 ASP A O 1
ATOM 1539 N N . CYS A 1 200 ? 12.087 -8.896 5.427 1.00 94.31 200 CYS A N 1
ATOM 1540 C CA . CYS A 1 200 ? 10.961 -9.608 6.010 1.00 94.31 200 CYS A CA 1
ATOM 1541 C C . CYS A 1 200 ? 9.620 -9.095 5.445 1.00 94.31 200 CYS A C 1
ATOM 1543 O O . CYS A 1 200 ? 9.274 -7.926 5.649 1.00 94.31 200 CYS A O 1
ATOM 1545 N N . PRO A 1 201 ? 8.787 -9.954 4.819 1.00 93.69 201 PRO A N 1
ATOM 1546 C CA . PRO A 1 201 ? 7.479 -9.541 4.303 1.00 93.69 201 PRO A CA 1
ATOM 1547 C C . PRO A 1 201 ? 6.527 -9.079 5.417 1.00 93.69 201 PRO A C 1
ATOM 1549 O O . PRO A 1 201 ? 5.721 -8.167 5.207 1.00 93.69 201 PRO A O 1
ATOM 1552 N N . ALA A 1 202 ? 6.658 -9.649 6.621 1.00 93.62 202 ALA A N 1
ATOM 1553 C CA . ALA A 1 202 ? 5.848 -9.271 7.775 1.00 93.62 202 ALA A CA 1
ATOM 1554 C C . ALA A 1 202 ? 6.075 -7.809 8.191 1.00 93.62 202 ALA A C 1
ATOM 1556 O O . ALA A 1 202 ? 5.168 -7.198 8.740 1.00 93.62 202 ALA A O 1
ATOM 1557 N N . THR A 1 203 ? 7.230 -7.203 7.888 1.00 93.62 203 THR A N 1
ATOM 1558 C CA . THR A 1 203 ? 7.497 -5.785 8.188 1.00 93.62 203 THR A CA 1
ATOM 1559 C C . THR A 1 203 ? 6.529 -4.858 7.453 1.00 93.62 203 THR A C 1
ATOM 1561 O O . THR A 1 203 ? 5.969 -3.940 8.054 1.00 93.62 203 THR A O 1
ATOM 1564 N N . TYR A 1 204 ? 6.291 -5.113 6.165 1.00 92.94 204 TYR A N 1
ATOM 1565 C CA . TYR A 1 204 ? 5.380 -4.312 5.345 1.00 92.94 204 TYR A CA 1
ATOM 1566 C C . TYR A 1 204 ? 3.926 -4.506 5.776 1.00 92.94 204 TYR A C 1
ATOM 1568 O O . TYR A 1 204 ? 3.193 -3.532 5.943 1.00 92.94 204 TYR A O 1
ATOM 1576 N N . GLN A 1 205 ? 3.533 -5.760 6.019 1.00 92.81 205 GLN A N 1
ATOM 1577 C CA . GLN A 1 205 ? 2.192 -6.093 6.497 1.00 92.81 205 GLN A CA 1
ATOM 1578 C C . GLN A 1 205 ? 1.931 -5.501 7.888 1.00 92.81 205 GLN A C 1
ATOM 1580 O O . GLN A 1 205 ? 0.870 -4.934 8.123 1.00 92.81 205 GLN A O 1
ATOM 1585 N N . ARG A 1 206 ? 2.920 -5.552 8.790 1.00 92.94 206 ARG A N 1
ATOM 1586 C CA . ARG A 1 206 ? 2.866 -4.931 10.120 1.00 92.94 206 ARG A CA 1
ATOM 1587 C C . ARG A 1 206 ? 2.651 -3.430 10.017 1.00 92.94 206 ARG A C 1
ATOM 1589 O O . ARG A 1 206 ? 1.844 -2.888 10.765 1.00 92.94 206 ARG A O 1
ATOM 1596 N N . ASN A 1 207 ? 3.374 -2.758 9.120 1.00 91.38 207 ASN A N 1
ATOM 1597 C CA . ASN A 1 207 ? 3.205 -1.322 8.925 1.00 91.38 207 ASN A CA 1
ATOM 1598 C C . ASN A 1 207 ? 1.781 -1.006 8.454 1.00 91.38 207 ASN A C 1
ATOM 1600 O O . ASN A 1 207 ? 1.118 -0.166 9.049 1.00 91.38 207 ASN A O 1
ATOM 1604 N N . GLN A 1 208 ? 1.283 -1.740 7.455 1.00 90.06 208 GLN A N 1
ATOM 1605 C CA . GLN A 1 208 ? -0.080 -1.582 6.950 1.00 90.06 208 GLN A CA 1
ATOM 1606 C C . GLN A 1 208 ? -1.132 -1.821 8.046 1.00 90.06 208 GLN A C 1
ATOM 1608 O O . GLN A 1 208 ? -1.954 -0.946 8.298 1.00 90.06 208 GLN A O 1
ATOM 1613 N N . ALA A 1 209 ? -1.048 -2.943 8.767 1.00 92.00 209 ALA A N 1
ATOM 1614 C CA . ALA A 1 209 ? -1.968 -3.272 9.856 1.00 92.00 209 ALA A CA 1
ATOM 1615 C C . ALA A 1 209 ? -1.922 -2.239 10.994 1.00 92.00 209 ALA A C 1
ATOM 1617 O O . ALA A 1 209 ? -2.953 -1.903 11.571 1.00 92.00 209 ALA A O 1
ATOM 1618 N N . SER A 1 210 ? -0.742 -1.686 11.299 1.00 90.31 210 SER A N 1
ATOM 1619 C CA . SER A 1 210 ? -0.606 -0.600 12.274 1.00 90.31 210 SER A CA 1
ATOM 1620 C C . SER A 1 210 ? -1.304 0.677 11.810 1.00 90.31 210 SER A C 1
ATOM 1622 O O . SER A 1 210 ? -1.911 1.352 12.637 1.00 90.31 210 SER A O 1
ATOM 1624 N N . LEU A 1 211 ? -1.21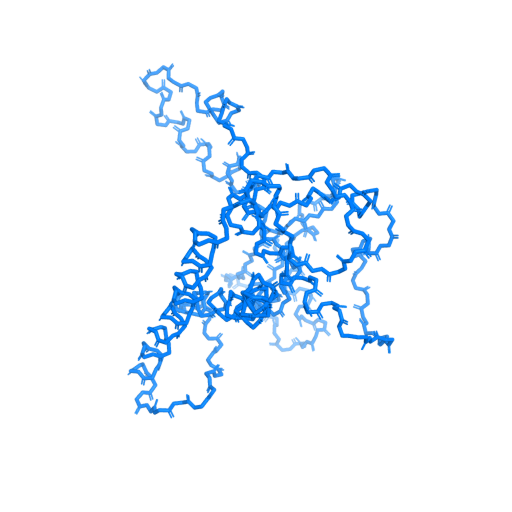9 1.026 10.523 1.00 87.94 211 LEU A N 1
ATOM 1625 C CA . LEU A 1 211 ? -1.914 2.192 9.972 1.00 87.94 211 LEU A CA 1
ATOM 1626 C C . LEU A 1 211 ? -3.431 1.989 9.969 1.00 87.94 211 LEU A C 1
ATOM 1628 O O . LEU A 1 211 ? -4.164 2.896 10.350 1.00 87.94 211 LEU A O 1
ATOM 1632 N N . ASP A 1 212 ? -3.901 0.797 9.610 1.00 88.19 212 ASP A N 1
ATOM 1633 C CA . ASP A 1 212 ? -5.330 0.480 9.619 1.00 88.19 212 ASP A CA 1
ATOM 1634 C C . ASP A 1 212 ? -5.895 0.459 11.055 1.00 88.19 212 ASP A C 1
ATOM 1636 O O . ASP A 1 212 ? -6.969 1.004 11.312 1.00 88.19 212 ASP A O 1
ATOM 1640 N N . HIS A 1 213 ? -5.147 -0.058 12.037 1.00 88.81 213 HIS A N 1
ATOM 1641 C CA . HIS A 1 213 ? -5.560 -0.041 13.446 1.00 88.81 213 HIS A CA 1
ATOM 1642 C C . HIS A 1 213 ? -5.650 1.373 14.038 1.00 88.81 213 HIS A C 1
ATOM 1644 O O . HIS A 1 213 ? -6.498 1.626 14.891 1.00 88.81 213 HIS A O 1
ATOM 1650 N N . ILE A 1 214 ? -4.838 2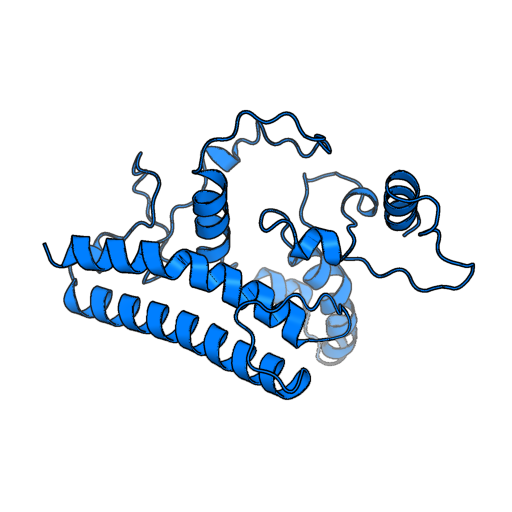.322 13.560 1.00 87.06 214 ILE A N 1
ATOM 1651 C CA . ILE A 1 214 ? -4.937 3.733 13.966 1.00 87.06 214 ILE A CA 1
ATOM 1652 C C . ILE A 1 214 ? -6.326 4.320 13.643 1.00 87.06 214 ILE A C 1
ATOM 1654 O O . ILE A 1 214 ? -6.790 5.210 14.356 1.00 87.06 214 ILE A O 1
ATOM 1658 N N . LEU A 1 215 ? -7.021 3.794 12.627 1.00 83.62 215 LEU A N 1
ATOM 1659 C CA . LEU A 1 215 ? -8.379 4.213 12.268 1.00 83.62 215 LEU A CA 1
ATOM 1660 C C . LEU A 1 215 ? -9.465 3.616 13.174 1.00 83.62 215 LEU A C 1
ATOM 1662 O O . LEU A 1 215 ? -10.528 4.218 13.326 1.00 83.62 215 LEU A O 1
ATOM 1666 N N . ALA A 1 216 ? -9.220 2.458 13.794 1.00 86.81 216 ALA A N 1
ATOM 1667 C CA . ALA A 1 216 ? -10.189 1.762 14.643 1.00 86.81 216 ALA A CA 1
ATOM 1668 C C . ALA A 1 216 ? -10.852 2.649 15.724 1.00 86.81 216 ALA A C 1
ATOM 1670 O O . ALA A 1 216 ? -12.082 2.622 15.813 1.00 86.81 216 ALA A O 1
ATOM 1671 N N . PRO A 1 217 ? -10.134 3.489 16.504 1.00 86.31 217 PRO A N 1
ATOM 1672 C CA . PRO A 1 217 ? -10.772 4.357 17.497 1.00 86.31 217 PRO A CA 1
ATOM 1673 C C . PRO A 1 217 ? -11.711 5.405 16.882 1.00 86.31 217 PRO A C 1
ATOM 1675 O O . PRO A 1 217 ? -12.740 5.719 17.479 1.00 86.31 217 PRO A O 1
ATOM 1678 N N . GLN A 1 218 ? -11.410 5.929 15.688 1.00 82.75 218 GLN A N 1
ATOM 1679 C CA . GLN A 1 218 ? -12.325 6.843 14.995 1.00 82.75 218 GLN A CA 1
ATOM 1680 C C . GLN A 1 218 ? -13.601 6.115 14.563 1.00 82.75 218 GLN A C 1
ATOM 1682 O O . GLN A 1 218 ? -14.697 6.644 14.733 1.00 82.75 218 GLN A O 1
ATOM 1687 N N . LEU A 1 219 ? -13.479 4.880 14.066 1.00 84.38 219 LEU A N 1
ATOM 1688 C CA . LEU A 1 219 ? -14.638 4.049 13.728 1.00 84.38 219 LEU A C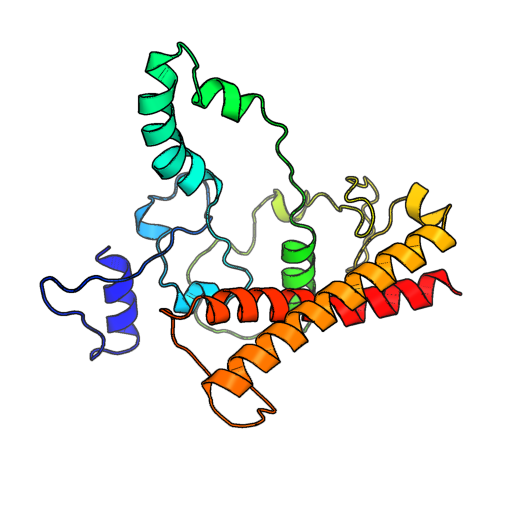A 1
ATOM 1689 C C . LEU A 1 219 ? -15.493 3.751 14.966 1.00 84.38 219 LEU A C 1
ATOM 1691 O O . LEU A 1 219 ? -16.714 3.856 14.901 1.00 84.38 219 LEU A O 1
ATOM 1695 N N . GLN A 1 220 ? -14.872 3.459 16.111 1.00 87.12 220 GLN A N 1
ATOM 1696 C CA . GLN A 1 220 ? -15.588 3.256 17.375 1.00 87.12 220 GLN A CA 1
ATOM 1697 C C . GLN A 1 220 ? -16.342 4.517 17.825 1.00 87.12 220 GLN A C 1
ATOM 1699 O O . GLN A 1 220 ? -17.459 4.420 18.331 1.00 87.12 220 GLN A O 1
ATOM 1704 N N . GLN A 1 221 ? -15.760 5.706 17.639 1.00 85.50 221 GLN A N 1
ATOM 1705 C CA . GLN A 1 221 ? -16.449 6.970 17.918 1.00 85.50 221 GLN A CA 1
ATOM 1706 C C . GLN A 1 221 ? -17.647 7.184 16.988 1.00 85.50 221 GLN A C 1
ATOM 1708 O O . GLN A 1 221 ? -18.695 7.627 17.451 1.00 85.50 221 GLN A O 1
ATOM 1713 N N . LEU A 1 222 ? -17.526 6.833 15.704 1.00 83.06 222 LEU A N 1
ATOM 1714 C CA . LEU A 1 222 ? -18.648 6.901 14.768 1.00 83.06 222 LEU A CA 1
ATOM 1715 C C . LEU A 1 222 ? -19.789 5.973 15.170 1.00 83.06 222 LEU A C 1
ATOM 1717 O O . LEU A 1 222 ? -20.934 6.408 15.155 1.00 83.06 222 LEU A O 1
ATOM 1721 N N . VAL A 1 223 ? -19.489 4.736 15.570 1.00 86.81 223 VAL A N 1
ATOM 1722 C CA . VAL A 1 223 ? -20.512 3.797 16.050 1.00 86.81 223 VAL A CA 1
ATOM 1723 C C . VAL A 1 223 ? -21.278 4.394 17.234 1.00 86.81 223 VAL A C 1
ATOM 1725 O O . VAL A 1 223 ? -22.502 4.479 17.184 1.00 86.81 223 VAL A O 1
ATOM 1728 N N . LYS A 1 224 ? -20.569 4.942 18.232 1.00 85.62 224 LYS A N 1
ATOM 1729 C CA . LYS A 1 224 ? -21.194 5.609 19.391 1.00 85.62 224 LYS A CA 1
ATOM 1730 C C . LYS A 1 224 ? -22.065 6.813 19.023 1.00 85.62 224 LYS A C 1
ATOM 1732 O O . LYS A 1 224 ? -22.957 7.164 19.787 1.00 85.62 224 LYS A O 1
ATOM 1737 N N . ASN A 1 225 ? -21.784 7.479 17.904 1.00 84.19 225 ASN A N 1
ATOM 1738 C CA . ASN A 1 225 ? -22.576 8.613 17.427 1.00 84.19 225 ASN A CA 1
ATOM 1739 C C . ASN A 1 225 ? -23.826 8.182 16.647 1.00 84.19 225 ASN A C 1
ATOM 1741 O O . ASN A 1 225 ? -24.735 8.989 16.514 1.00 84.19 225 ASN A O 1
ATOM 1745 N N . ILE A 1 226 ? -23.863 6.958 16.110 1.00 81.94 226 ILE A N 1
ATOM 1746 C CA . ILE A 1 226 ? -25.029 6.401 15.402 1.00 81.94 226 ILE A CA 1
ATOM 1747 C C . ILE A 1 226 ? -26.037 5.804 16.394 1.00 81.94 226 ILE A C 1
ATOM 1749 O O . ILE A 1 226 ? -27.231 5.792 16.122 1.00 81.94 226 ILE A O 1
ATOM 1753 N N . GLU A 1 227 ? -25.554 5.295 17.529 1.00 74.69 227 GLU A N 1
ATOM 1754 C CA . GLU A 1 227 ? -26.385 4.697 18.584 1.00 74.69 227 GLU A CA 1
ATOM 1755 C C . GLU A 1 227 ? -27.102 5.728 19.476 1.00 74.69 227 GLU A C 1
ATOM 1757 O O . GLU A 1 227 ? -27.994 5.349 20.234 1.00 74.69 227 GLU A O 1
ATOM 1762 N N . LYS A 1 228 ? -26.710 7.007 19.408 1.00 64.56 228 LYS A N 1
ATOM 1763 C CA . LYS A 1 228 ? -27.353 8.127 20.115 1.00 64.56 228 LYS A CA 1
ATOM 1764 C C . LYS A 1 228 ? -28.431 8.777 19.262 1.00 64.56 228 LYS A C 1
ATOM 1766 O O . LYS A 1 228 ? -29.472 9.130 19.854 1.00 64.56 228 LYS A O 1
#

pLDDT: mean 79.9, std 17.27, range [28.48, 95.94]

Solvent-accessible surface area (backbone atoms only — not comparable to full-atom values): 14186 Å² total; per-residue (Å²): 121,71,61,50,44,54,54,38,31,74,78,38,70,85,56,57,76,58,92,92,59,86,79,76,69,42,54,36,64,72,70,88,90,62,60,69,77,78,32,50,38,41,59,70,59,42,73,72,35,83,81,56,46,71,29,60,66,56,46,43,64,71,61,49,43,59,61,48,33,65,64,35,48,78,75,73,42,62,52,67,61,54,61,69,71,51,83,81,80,82,76,58,61,65,62,54,53,45,44,49,62,68,63,67,61,86,72,97,66,97,70,84,82,74,88,63,80,86,80,77,60,71,58,78,82,65,63,80,44,43,14,75,84,83,56,50,76,41,88,73,83,64,96,58,95,70,92,45,73,39,73,69,51,64,74,39,50,69,64,42,45,53,54,50,51,50,51,40,50,51,31,52,48,53,37,53,54,47,47,52,53,51,25,64,74,70,73,46,91,66,99,69,87,84,80,78,58,80,88,42,70,63,48,58,54,45,52,51,27,53,52,51,40,67,48,35,62,60,51,54,53,52,45,60,62,70,78,107

Radius of gyration: 21.09 Å; Cα contacts (8 Å, |Δi|>4): 181; chains: 1; bounding box: 62×42×54 Å

Mean predicted aligned error: 9.95 Å

InterPro domains:
  IPR006134 DNA-directed DNA polymerase, family B, multifunctional domain [PF00136] (4-73)
  IPR025687 C4-type zinc-finger of DNA polymerase delta [PF14260] (131-206)
  IPR030559 DNA polymerase zeta catalytic subunit [PTHR45812] (3-210)
  IPR042087 DNA polymerase family B, thumb domain [G3DSA:1.10.132.60] (1-87)
  IPR043502 DNA/RNA polymerase superfamily [SSF56672] (2-86)

Foldseek 3Di:
DVVAVVVVCVVPVVSRDDVPDDAAWFFWDADPPDDSVLRIYHPLVCLVDLLTHGDPVCCCVPPPQVVVCVVCVVVVDRVVVVVVPDDDLPPPVLSVLLCLLVVVPDDPDDDDDPDRPPDDDPCVVVPQQAAPQPRHGEPPPDPDRAHDHHPVCLVVLPVVLVSLVVLLVVLVVLLVVLQVVQCVVVVHRDPDDPDDDPVDPSSVSNSVSVSSNSCNVRSVVVNVVSVD

Organism: Halocaridina rubra (NCBI:txid373956)